Protein AF-Q876J0-F1 (afdb_monomer)

pLDDT: mean 84.99, std 10.71, range [56.53, 96.44]

Organism: Saccharomyces bayanus (NCBI:txid4931)

Solvent-accessible surface area (backbone atoms only — not comparable to full-atom values): 17989 Å² total; per-residue (Å²): 133,84,86,55,62,67,62,55,50,48,54,48,53,53,44,51,51,51,52,51,53,54,56,57,70,47,46,63,62,46,50,51,33,31,72,77,62,34,62,70,53,23,52,53,52,53,52,48,40,59,76,67,42,45,69,40,47,47,56,31,50,52,42,48,53,52,43,51,52,51,44,38,76,61,67,48,81,87,67,92,72,84,80,65,100,60,85,90,68,68,65,70,50,52,53,60,52,45,69,71,37,32,84,60,28,27,57,56,18,52,54,51,44,54,54,47,49,53,45,45,74,76,57,74,56,78,64,53,56,57,56,52,51,51,31,47,17,29,53,44,37,76,56,69,73,31,51,68,48,86,39,66,68,62,41,51,53,27,49,54,52,30,58,46,21,62,65,34,38,68,74,52,87,38,87,78,11,43,57,42,49,52,52,53,62,48,31,55,69,75,35,78,84,71,87,63,89,86,47,73,85,55,70,78,58,70,88,70,72,62,54,52,70,66,41,49,43,62,72,47,49,50,56,51,50,53,51,51,48,52,54,48,52,54,53,39,59,73,55,57,58,79,90,60,95,68,56,89,89,64,71,66,63,50,68,60,51,51,50,47,54,64,47,48,49,55,53,52,45,52,50,49,50,50,51,51,49,57,49,56,74,52,34,64,84,75,32,68,88,82,46,97,52,54,69,47,52,50,40,48,48,53,50,50,50,46,53,52,46,50,51,66,58,75,108

Structure (mmCIF, N/CA/C/O backbone):
data_AF-Q876J0-F1
#
_entry.id   AF-Q876J0-F1
#
loop_
_atom_site.group_PDB
_atom_site.id
_atom_site.type_symbol
_atom_site.label_atom_id
_atom_site.label_alt_id
_atom_site.label_comp_id
_atom_site.label_asym_id
_atom_site.label_entity_id
_atom_site.label_seq_id
_atom_site.pdbx_PDB_ins_code
_atom_site.Cartn_x
_atom_site.Cartn_y
_atom_site.Cartn_z
_atom_site.occupancy
_atom_site.B_iso_or_equiv
_atom_site.auth_seq_id
_atom_site.auth_comp_id
_atom_site.auth_asym_id
_atom_site.auth_atom_id
_atom_site.pdbx_PDB_model_num
ATOM 1 N N . CYS A 1 1 ? 27.818 -18.380 13.983 1.00 64.81 1 CYS A N 1
ATOM 2 C CA . CYS A 1 1 ? 26.444 -17.841 14.070 1.00 64.81 1 CYS A CA 1
ATOM 3 C C . CYS A 1 1 ? 26.499 -16.405 14.568 1.00 64.81 1 CYS A C 1
ATOM 5 O O . CYS A 1 1 ? 27.199 -16.154 15.541 1.00 64.81 1 CYS A O 1
ATOM 7 N N . TYR A 1 2 ? 25.806 -15.479 13.905 1.00 79.88 2 TYR A N 1
ATOM 8 C CA . TYR A 1 2 ? 25.674 -14.103 14.389 1.00 79.88 2 TYR A CA 1
ATOM 9 C C . TYR A 1 2 ? 24.672 -14.047 15.549 1.00 79.88 2 TYR A C 1
ATOM 11 O O . TYR A 1 2 ? 23.674 -14.767 15.544 1.00 79.88 2 TYR A O 1
ATOM 19 N N . ASN A 1 3 ? 24.940 -13.210 16.554 1.00 84.50 3 ASN A N 1
ATOM 20 C CA . ASN A 1 3 ? 24.047 -13.056 17.698 1.00 84.50 3 ASN A CA 1
ATOM 21 C C . ASN A 1 3 ? 22.894 -12.096 17.358 1.00 84.50 3 ASN A C 1
ATOM 23 O O . ASN A 1 3 ? 23.041 -10.881 17.466 1.00 84.50 3 ASN A O 1
ATOM 27 N N . PHE A 1 4 ? 21.742 -12.645 16.968 1.00 85.00 4 PHE A N 1
ATOM 28 C CA . PHE A 1 4 ? 20.528 -11.869 16.673 1.00 85.00 4 PHE A CA 1
ATOM 29 C C . PHE A 1 4 ? 19.671 -11.552 17.905 1.00 85.00 4 PHE A C 1
ATOM 31 O O . PHE A 1 4 ? 18.688 -10.818 17.789 1.00 85.00 4 PHE A O 1
ATOM 38 N N . HIS A 1 5 ? 20.036 -12.055 19.089 1.00 88.19 5 HIS A N 1
ATOM 39 C CA . HIS A 1 5 ? 19.259 -11.856 20.312 1.00 88.19 5 HIS A CA 1
ATOM 40 C C . HIS A 1 5 ? 18.983 -10.372 20.629 1.00 88.19 5 HIS A C 1
ATOM 42 O O . HIS A 1 5 ? 17.842 -10.057 20.970 1.00 88.19 5 HIS A O 1
ATOM 48 N N . PRO A 1 6 ? 19.940 -9.429 20.471 1.00 91.38 6 PRO A N 1
ATOM 49 C CA . PRO A 1 6 ? 19.666 -8.011 20.711 1.00 91.38 6 PRO A CA 1
ATOM 50 C C . PRO A 1 6 ? 18.598 -7.434 19.773 1.00 91.38 6 PRO A C 1
ATOM 52 O O . PRO A 1 6 ? 17.750 -6.665 20.214 1.00 91.38 6 PRO A O 1
ATOM 55 N N . ALA A 1 7 ? 18.607 -7.827 18.495 1.00 87.19 7 ALA A N 1
ATOM 56 C CA . ALA A 1 7 ? 17.641 -7.346 17.509 1.00 87.19 7 ALA A CA 1
ATOM 57 C C . ALA A 1 7 ? 16.236 -7.909 17.772 1.00 87.19 7 ALA A C 1
ATOM 59 O O . ALA A 1 7 ? 15.253 -7.173 17.721 1.00 87.19 7 ALA A O 1
ATOM 60 N N . ILE A 1 8 ? 16.138 -9.198 18.110 1.00 88.00 8 ILE A N 1
ATOM 61 C CA . ILE A 1 8 ? 14.862 -9.844 18.452 1.00 88.00 8 ILE A CA 1
ATOM 62 C C . ILE A 1 8 ? 14.268 -9.209 19.714 1.00 88.00 8 ILE A C 1
ATOM 64 O O . ILE A 1 8 ? 13.087 -8.861 19.747 1.00 88.00 8 ILE A O 1
ATOM 68 N N . ASP A 1 9 ? 15.089 -8.999 20.742 1.00 90.44 9 ASP A N 1
ATOM 69 C CA . ASP A 1 9 ? 14.628 -8.388 21.985 1.00 90.44 9 ASP A CA 1
ATOM 70 C C . ASP A 1 9 ? 14.234 -6.915 21.797 1.00 90.44 9 ASP A C 1
ATOM 72 O O . ASP A 1 9 ? 13.250 -6.455 22.376 1.00 90.44 9 ASP A O 1
ATOM 76 N N . TRP A 1 10 ? 14.933 -6.187 20.922 1.00 90.31 10 TRP A N 1
ATOM 77 C CA . TRP A 1 10 ? 14.541 -4.841 20.509 1.00 90.31 10 TRP A CA 1
ATOM 78 C C . TRP A 1 10 ? 13.139 -4.828 19.881 1.00 90.31 10 TRP A C 1
ATOM 80 O O . TRP A 1 10 ? 12.277 -4.086 20.354 1.00 90.31 10 TRP A O 1
ATOM 90 N N . VAL A 1 11 ? 12.858 -5.704 18.907 1.00 89.31 11 VAL A N 1
ATOM 91 C CA . VAL A 1 11 ? 11.519 -5.815 18.290 1.00 89.31 11 VAL A CA 1
ATOM 92 C C . VAL A 1 11 ? 10.446 -6.118 19.338 1.00 89.31 11 VAL A C 1
ATOM 94 O O . VAL A 1 11 ? 9.389 -5.478 19.353 1.00 89.31 11 VAL A O 1
ATOM 97 N N . ARG A 1 12 ? 10.724 -7.048 20.259 1.00 90.25 12 ARG A N 1
ATOM 98 C CA . ARG A 1 12 ? 9.807 -7.405 21.348 1.00 90.25 12 ARG A CA 1
ATOM 99 C C . ARG A 1 12 ? 9.490 -6.208 22.244 1.00 90.25 12 ARG A C 1
ATOM 101 O O . ARG A 1 12 ? 8.316 -5.916 22.467 1.00 90.25 12 ARG A O 1
ATOM 108 N N . ARG A 1 13 ? 10.512 -5.498 22.733 1.00 91.50 13 ARG A N 1
ATOM 109 C CA . ARG A 1 13 ? 10.348 -4.338 23.627 1.00 91.50 13 ARG A CA 1
ATOM 110 C C . ARG A 1 13 ? 9.588 -3.201 22.949 1.00 91.50 13 ARG A C 1
ATOM 112 O O . ARG A 1 13 ? 8.664 -2.662 23.545 1.00 91.50 13 ARG A O 1
ATOM 119 N N . TYR A 1 14 ? 9.926 -2.871 21.702 1.00 90.25 14 TYR A N 1
ATOM 120 C CA . TYR A 1 14 ? 9.244 -1.800 20.970 1.00 90.25 14 TYR A CA 1
ATOM 121 C C . TYR A 1 14 ? 7.781 -2.126 20.701 1.00 90.25 14 TYR A C 1
ATOM 123 O O . TYR A 1 14 ? 6.920 -1.266 20.868 1.00 90.25 14 TYR A O 1
ATOM 131 N N . THR A 1 15 ? 7.479 -3.375 20.348 1.00 90.56 15 THR A N 1
ATOM 132 C CA . THR A 1 15 ? 6.088 -3.786 20.144 1.00 90.56 15 THR A CA 1
ATOM 133 C C . THR A 1 15 ? 5.287 -3.693 21.443 1.00 90.56 15 THR A C 1
ATOM 135 O O . THR A 1 15 ? 4.166 -3.191 21.432 1.00 90.56 15 THR A O 1
ATOM 138 N N . LEU A 1 16 ? 5.868 -4.100 22.578 1.00 89.56 16 LEU A N 1
ATOM 139 C CA . LEU A 1 16 ? 5.235 -3.929 23.890 1.00 89.56 16 LEU A CA 1
ATOM 140 C C . LEU A 1 16 ? 4.969 -2.453 24.211 1.00 89.56 16 LEU A C 1
ATOM 142 O O . LEU A 1 16 ? 3.865 -2.124 24.641 1.00 89.56 16 LEU A O 1
ATOM 146 N N . SER A 1 17 ? 5.923 -1.557 23.943 1.00 91.06 17 SER A N 1
ATOM 147 C CA . SER A 1 17 ? 5.723 -0.113 24.115 1.00 91.06 17 SER A CA 1
ATOM 148 C C . SER A 1 17 ? 4.557 0.413 23.276 1.00 91.06 17 SER A C 1
ATOM 150 O O . SER A 1 17 ? 3.751 1.193 23.780 1.00 91.06 17 SER A O 1
ATOM 152 N N . ILE A 1 18 ? 4.419 -0.044 22.026 1.00 89.88 18 ILE A N 1
ATOM 153 C CA . ILE A 1 18 ? 3.292 0.342 21.165 1.00 89.88 18 ILE A CA 1
ATOM 154 C C . ILE A 1 18 ? 1.963 -0.122 21.770 1.00 89.88 18 ILE A C 1
ATOM 156 O O . ILE A 1 18 ? 1.028 0.672 21.840 1.00 89.88 18 ILE A O 1
ATOM 160 N N . PHE A 1 19 ? 1.878 -1.362 22.261 1.00 87.94 19 PHE A N 1
ATOM 161 C CA . PHE A 1 19 ? 0.669 -1.855 22.928 1.00 87.94 19 PHE A CA 1
ATOM 162 C C . PHE A 1 19 ? 0.323 -1.051 24.183 1.00 87.94 19 PHE A C 1
ATOM 164 O O . PHE A 1 19 ? -0.846 -0.745 24.403 1.00 87.94 19 PHE A O 1
ATOM 171 N N . ILE A 1 20 ? 1.316 -0.678 24.991 1.00 90.25 20 ILE A N 1
ATOM 172 C CA . ILE A 1 20 ? 1.093 0.142 26.188 1.00 90.25 20 ILE A CA 1
ATOM 173 C C . ILE A 1 20 ? 0.509 1.503 25.793 1.00 90.25 20 ILE A C 1
ATOM 175 O O . ILE A 1 20 ? -0.529 1.897 26.321 1.00 90.25 20 ILE A O 1
ATOM 179 N N . VAL A 1 21 ? 1.123 2.195 24.829 1.00 90.19 21 VAL A N 1
ATOM 180 C CA . VAL A 1 21 ? 0.636 3.498 24.341 1.00 90.19 21 VAL A CA 1
ATOM 181 C C . VAL A 1 21 ? -0.762 3.374 23.733 1.00 90.19 21 VAL A C 1
ATOM 183 O O . VAL A 1 21 ? -1.623 4.211 23.995 1.00 90.19 21 VAL A O 1
ATOM 186 N N . PHE A 1 22 ? -1.011 2.305 22.976 1.00 87.62 22 PHE A N 1
ATOM 187 C CA . PHE A 1 22 ? -2.321 2.000 22.413 1.00 87.62 22 PHE A CA 1
ATOM 188 C C . PHE A 1 22 ? -3.395 1.894 23.501 1.00 87.62 22 PHE A C 1
ATOM 190 O O . PHE A 1 22 ? -4.420 2.563 23.408 1.00 87.62 22 PHE A O 1
ATOM 197 N N . TRP A 1 23 ? -3.158 1.120 24.563 1.00 88.56 23 TRP A N 1
ATOM 198 C CA . TRP A 1 23 ? -4.112 0.990 25.668 1.00 88.56 23 TRP A CA 1
ATOM 199 C C . TRP A 1 23 ? -4.303 2.295 26.444 1.00 88.56 23 TRP A C 1
ATOM 201 O O . TRP A 1 23 ? -5.432 2.620 26.810 1.00 88.56 23 TRP A O 1
ATOM 211 N N . ILE A 1 24 ? -3.236 3.075 26.636 1.00 91.94 24 ILE A N 1
ATOM 212 C CA . ILE A 1 24 ? -3.314 4.403 27.261 1.00 91.94 24 ILE A CA 1
ATOM 213 C C . ILE A 1 24 ? -4.234 5.333 26.458 1.00 91.94 24 ILE A C 1
ATOM 215 O O . ILE A 1 24 ? -5.032 6.053 27.055 1.00 91.94 24 ILE A O 1
ATOM 219 N N . ALA A 1 25 ? -4.200 5.279 25.123 1.00 88.56 25 ALA A N 1
ATOM 220 C CA . ALA A 1 25 ? -5.065 6.100 24.274 1.00 88.56 25 ALA A CA 1
ATOM 221 C C . ALA A 1 25 ? -6.570 5.806 24.458 1.00 88.56 25 ALA A C 1
ATOM 223 O O . ALA A 1 25 ? -7.396 6.688 24.223 1.00 88.56 25 ALA A O 1
ATOM 224 N N . PHE A 1 26 ? -6.945 4.609 24.930 1.00 88.62 26 PHE A N 1
ATOM 225 C CA . PHE A 1 26 ? -8.339 4.269 25.251 1.00 88.62 26 PHE A CA 1
ATOM 226 C C . PHE A 1 26 ? -8.787 4.725 26.642 1.00 88.62 26 PHE A C 1
ATOM 228 O O . PHE A 1 26 ? -9.990 4.794 26.896 1.00 88.62 26 PHE A O 1
ATOM 235 N N . VAL A 1 27 ? -7.864 5.049 27.551 1.00 91.44 27 VAL A N 1
ATOM 236 C CA . VAL A 1 27 ? -8.216 5.413 28.933 1.00 91.44 27 VAL A CA 1
ATOM 237 C C . VAL A 1 27 ? -9.159 6.622 28.987 1.00 91.44 27 VAL A C 1
ATOM 239 O O . VAL A 1 27 ? -10.196 6.501 29.639 1.00 91.44 27 VAL A O 1
ATOM 242 N N . PRO A 1 28 ? -8.903 7.747 28.284 1.00 92.00 28 PRO A N 1
ATOM 243 C CA . PRO A 1 28 ? -9.775 8.917 28.371 1.00 92.00 28 PRO A CA 1
ATOM 244 C C . PRO A 1 28 ? -11.218 8.623 27.946 1.00 92.00 28 PRO A C 1
ATOM 246 O O . PRO A 1 28 ? -12.152 8.991 28.654 1.00 92.00 28 PRO A O 1
ATOM 249 N N . ILE A 1 29 ? -11.411 7.904 26.833 1.00 89.12 29 ILE A N 1
ATOM 250 C CA . ILE A 1 29 ? -12.750 7.596 26.311 1.00 89.12 29 ILE A CA 1
ATOM 251 C C . ILE A 1 29 ? -13.502 6.598 27.199 1.00 89.12 29 ILE A C 1
ATOM 253 O O . ILE A 1 29 ? -14.707 6.742 27.401 1.00 89.12 29 ILE A O 1
ATOM 257 N N . VAL A 1 30 ? -12.805 5.607 27.765 1.00 90.44 30 VAL A N 1
ATOM 258 C CA . VAL A 1 30 ? -13.418 4.634 28.680 1.00 90.44 30 VAL A CA 1
ATOM 259 C C . VAL A 1 30 ? -13.819 5.308 29.990 1.00 90.44 30 VAL A C 1
ATOM 261 O O . VAL A 1 30 ? -14.927 5.077 30.465 1.00 90.44 30 VAL A O 1
ATOM 264 N N . VAL A 1 31 ? -12.960 6.165 30.551 1.00 94.00 31 VAL A N 1
ATOM 265 C CA . VAL A 1 31 ? -13.248 6.907 31.790 1.00 94.00 31 VAL A CA 1
ATOM 266 C C . VAL A 1 31 ? -14.405 7.882 31.588 1.00 94.00 31 VAL A C 1
ATOM 268 O O . VAL A 1 31 ? -15.312 7.915 32.417 1.00 94.00 31 VAL A O 1
ATOM 271 N N . GLN A 1 32 ? -14.424 8.623 30.477 1.00 93.75 32 GLN A N 1
ATOM 272 C CA . GLN A 1 32 ? -15.522 9.539 30.167 1.00 93.75 32 GLN A CA 1
ATOM 273 C C . GLN A 1 32 ? -16.867 8.802 30.097 1.00 93.75 32 GLN A C 1
ATOM 275 O O . GLN A 1 32 ? -17.825 9.183 30.766 1.00 93.75 32 GLN A O 1
ATOM 280 N N . GLU A 1 33 ? -16.941 7.704 29.344 1.00 94.00 33 GLU A N 1
ATOM 281 C CA . GLU A 1 33 ? -18.182 6.933 29.209 1.00 94.00 33 GLU A CA 1
ATOM 282 C C . GLU A 1 33 ? -18.588 6.229 30.506 1.00 94.00 33 GLU A C 1
ATOM 284 O O . GLU A 1 33 ? -19.782 6.086 30.779 1.00 94.00 33 GLU A O 1
ATOM 289 N N . LEU A 1 34 ? -17.614 5.811 31.318 1.00 95.31 34 LEU A N 1
ATOM 290 C CA . LEU A 1 34 ? -17.859 5.225 32.632 1.00 95.31 34 LEU A CA 1
ATOM 291 C C . LEU A 1 34 ? -18.538 6.233 33.567 1.00 95.31 34 LEU A C 1
ATOM 293 O O . LEU A 1 34 ? -19.501 5.868 34.241 1.00 95.31 34 LEU A O 1
ATOM 297 N N . ILE A 1 35 ? -18.067 7.484 33.574 1.00 96.31 35 ILE A N 1
ATOM 298 C CA . ILE A 1 35 ? -18.619 8.567 34.400 1.00 96.31 35 ILE A CA 1
ATOM 299 C C . ILE A 1 35 ? -19.999 9.000 33.886 1.00 96.31 35 ILE A C 1
ATOM 301 O O . ILE A 1 35 ? -20.927 9.142 34.677 1.00 96.31 35 ILE A O 1
ATOM 305 N N . GLU A 1 36 ? -20.162 9.189 32.573 1.00 96.44 36 GLU A N 1
ATOM 306 C CA . GLU A 1 36 ? -21.400 9.739 32.000 1.00 96.44 36 GLU A CA 1
ATOM 307 C C . GLU A 1 36 ? -22.544 8.718 31.898 1.00 96.44 36 GLU A C 1
ATOM 309 O O . GLU A 1 36 ? -23.719 9.083 31.970 1.00 96.44 36 GLU A O 1
ATOM 314 N N . ARG A 1 37 ? -22.230 7.441 31.647 1.00 93.06 37 ARG A N 1
ATOM 315 C CA . ARG A 1 37 ? -23.226 6.438 31.223 1.00 93.06 37 ARG A CA 1
ATOM 316 C C . ARG A 1 37 ? -23.181 5.134 32.014 1.00 93.06 37 ARG A C 1
ATOM 318 O O . ARG A 1 37 ? -24.019 4.259 31.773 1.00 93.06 37 ARG A O 1
ATOM 325 N N . GLY A 1 38 ? -22.249 5.015 32.957 1.00 94.31 38 GLY A N 1
ATOM 326 C CA . GLY A 1 38 ? -22.063 3.845 33.805 1.00 94.31 38 GLY A CA 1
ATOM 327 C C . GLY A 1 38 ? -21.301 2.703 33.129 1.00 94.31 38 GLY A C 1
ATOM 328 O O . GLY A 1 38 ? -21.104 2.662 31.912 1.00 94.31 38 GLY A O 1
ATOM 329 N N . LEU A 1 39 ? -20.898 1.727 33.948 1.00 93.81 39 LEU A N 1
ATOM 330 C CA . LEU A 1 39 ? -19.992 0.640 33.559 1.00 93.81 39 LEU A CA 1
ATOM 331 C C . LEU A 1 39 ? -20.496 -0.172 32.361 1.00 93.81 39 LEU A C 1
ATOM 333 O O . LEU A 1 39 ? -19.755 -0.397 31.411 1.00 93.81 39 LEU A O 1
ATOM 337 N N . TRP A 1 40 ? -21.771 -0.567 32.370 1.00 94.06 40 TRP A N 1
ATOM 338 C CA . TRP A 1 40 ? -22.331 -1.430 31.329 1.00 94.06 40 TRP A CA 1
ATOM 339 C C . TRP A 1 40 ? -22.273 -0.795 29.933 1.00 94.06 40 TRP A C 1
ATOM 341 O O . TRP A 1 40 ? -21.825 -1.426 28.974 1.00 94.06 40 TRP A O 1
ATOM 351 N N . LYS A 1 41 ? -22.678 0.476 29.813 1.00 92.50 41 LYS A N 1
ATOM 352 C CA . LYS A 1 41 ? -22.652 1.199 28.533 1.00 92.50 41 LYS A CA 1
ATOM 353 C C . LYS A 1 41 ? -21.220 1.471 28.073 1.00 92.50 41 LYS A C 1
ATOM 355 O O . LYS A 1 41 ? -20.943 1.312 26.884 1.00 92.50 41 LYS A O 1
ATOM 360 N N . ALA A 1 42 ? -20.313 1.800 28.995 1.00 93.38 42 ALA A N 1
ATOM 361 C CA . ALA A 1 42 ? -18.897 1.988 28.691 1.00 93.38 42 ALA A CA 1
ATOM 362 C C . ALA A 1 42 ? -18.257 0.702 28.140 1.00 93.38 42 ALA A C 1
ATOM 364 O O . ALA A 1 42 ? -17.640 0.726 27.073 1.00 93.38 42 ALA A O 1
ATOM 365 N N . THR A 1 43 ? -18.481 -0.444 28.795 1.00 92.00 43 THR A N 1
ATOM 366 C CA . THR A 1 43 ? -17.995 -1.751 28.329 1.00 92.00 43 THR A CA 1
ATOM 367 C C . THR A 1 43 ? -18.568 -2.103 26.957 1.00 92.00 43 THR A C 1
ATOM 369 O O . THR A 1 43 ? -17.815 -2.464 26.052 1.00 92.00 43 THR A O 1
ATOM 372 N N . GLN A 1 44 ? -19.879 -1.939 26.748 1.00 93.06 44 GLN A N 1
ATOM 373 C CA . GLN A 1 44 ? -20.496 -2.178 25.439 1.00 93.06 44 GLN A CA 1
ATOM 374 C C . GLN A 1 44 ? -19.899 -1.289 24.341 1.00 93.06 44 GLN A C 1
ATOM 376 O O . GLN A 1 44 ? -19.643 -1.7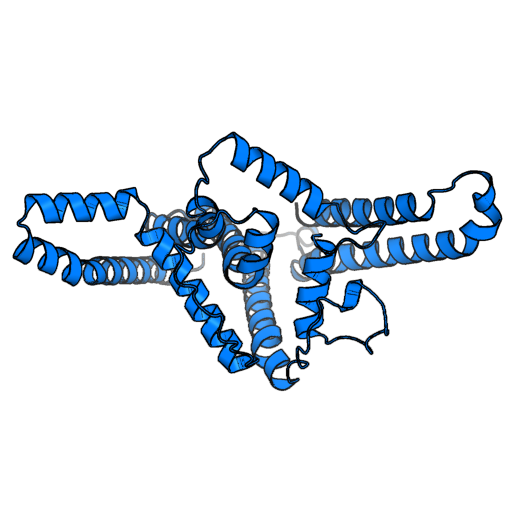70 23.236 1.00 93.06 44 GLN A O 1
ATOM 381 N N . ARG A 1 45 ? -19.662 -0.003 24.622 1.00 91.12 45 ARG A N 1
ATOM 382 C CA . ARG A 1 45 ? -19.051 0.921 23.661 1.00 91.12 45 ARG A CA 1
ATOM 383 C C . ARG A 1 45 ? -17.610 0.533 23.341 1.00 91.12 45 ARG A C 1
ATOM 385 O O . ARG A 1 45 ? -17.243 0.533 22.168 1.00 91.12 45 ARG A O 1
ATOM 392 N N . PHE A 1 46 ? -16.826 0.142 24.344 1.00 90.94 46 PHE A N 1
ATOM 393 C CA . PHE A 1 46 ? -15.465 -0.349 24.145 1.00 90.94 46 PHE A CA 1
ATOM 394 C C . PHE A 1 46 ? -15.433 -1.571 23.213 1.00 90.94 46 PHE A C 1
ATOM 396 O O . PHE A 1 46 ? -14.732 -1.556 22.201 1.00 90.94 46 PHE A O 1
ATOM 403 N N . PHE A 1 47 ? -16.264 -2.587 23.468 1.00 92.12 47 PHE A N 1
ATOM 404 C CA . PHE A 1 47 ? -16.349 -3.753 22.582 1.00 92.12 47 PHE A CA 1
ATOM 405 C C . PHE A 1 47 ? -16.800 -3.385 21.167 1.00 92.12 47 PHE A C 1
ATOM 407 O O . PHE A 1 47 ? -16.256 -3.917 20.202 1.00 92.12 47 PHE A O 1
ATOM 414 N N . ARG A 1 48 ? -17.737 -2.441 21.013 1.00 92.00 48 ARG A N 1
ATOM 415 C CA . ARG A 1 48 ? -18.143 -1.947 19.688 1.00 92.00 48 ARG A CA 1
ATOM 416 C C . ARG A 1 48 ? -16.988 -1.296 18.927 1.00 92.00 48 ARG A C 1
ATOM 418 O O . ARG A 1 48 ? -16.906 -1.519 17.727 1.00 92.00 48 ARG A O 1
ATOM 425 N N . HIS A 1 49 ? -16.092 -0.559 19.591 1.00 91.38 49 HIS A N 1
ATOM 426 C CA . HIS A 1 49 ? -14.894 0.001 18.947 1.00 91.38 49 HIS A CA 1
ATOM 427 C C . HIS A 1 49 ? -13.939 -1.085 18.435 1.00 91.38 49 HIS A C 1
ATOM 429 O O . HIS A 1 49 ? -13.369 -0.942 17.354 1.00 91.38 49 HIS A O 1
ATOM 435 N N . ILE A 1 50 ? -13.770 -2.177 19.184 1.00 90.62 50 ILE A N 1
ATOM 436 C CA . ILE A 1 50 ? -12.927 -3.299 18.752 1.00 90.62 50 ILE A CA 1
ATOM 437 C C . ILE A 1 50 ? -13.589 -4.064 17.600 1.00 90.62 50 ILE A C 1
ATOM 439 O O . ILE A 1 50 ? -12.946 -4.317 16.583 1.00 90.62 50 ILE A O 1
ATOM 443 N N . LEU A 1 51 ? -14.883 -4.379 17.722 1.00 92.06 51 LEU A N 1
ATOM 444 C CA . LEU A 1 51 ? -15.645 -5.113 16.705 1.00 92.06 51 LEU A CA 1
ATOM 445 C C . LEU A 1 51 ? -15.808 -4.329 15.399 1.00 92.06 51 LEU A C 1
ATOM 447 O O . LEU A 1 51 ? -15.836 -4.932 14.331 1.00 92.06 51 LEU A O 1
ATOM 451 N N . SER A 1 52 ? -15.877 -2.997 15.460 1.00 91.69 52 SER A N 1
ATOM 452 C CA . SER A 1 52 ? -15.889 -2.146 14.267 1.00 91.69 52 SER A CA 1
ATOM 453 C C . SER A 1 52 ? -14.511 -1.982 13.624 1.00 91.69 52 SER A C 1
ATOM 455 O O . SER A 1 52 ? -14.390 -1.245 12.650 1.00 91.69 52 SER A O 1
ATOM 457 N N . LEU A 1 53 ? -13.469 -2.634 14.160 1.00 92.62 53 LEU A N 1
ATOM 458 C CA . LEU A 1 53 ? -12.081 -2.496 13.717 1.00 92.62 53 LEU A CA 1
ATOM 459 C C . LEU A 1 53 ? -11.578 -1.040 13.769 1.00 92.62 53 LEU A C 1
ATOM 461 O O . LEU A 1 53 ? -10.660 -0.670 13.036 1.00 92.62 53 LEU A O 1
ATOM 465 N N . SER A 1 54 ? -12.129 -0.218 14.671 1.00 91.19 54 SER A N 1
ATOM 466 C CA . SER A 1 54 ? -11.724 1.182 14.872 1.00 91.19 54 SER A CA 1
ATOM 467 C C . SER A 1 54 ? -10.210 1.353 15.083 1.00 91.19 54 SER A C 1
ATOM 469 O O . SER A 1 54 ? -9.653 2.266 14.478 1.00 91.19 54 SER A O 1
ATOM 471 N N . PRO A 1 55 ? -9.509 0.488 15.852 1.00 89.88 55 PRO A N 1
ATOM 472 C CA . PRO A 1 55 ? -8.047 0.528 15.953 1.00 89.88 55 PRO A CA 1
ATOM 473 C C . PRO A 1 55 ? -7.324 0.443 14.610 1.00 89.88 55 PRO A C 1
ATOM 475 O O . PRO A 1 55 ? -6.336 1.133 14.382 1.00 89.88 55 PRO A O 1
ATOM 478 N N . MET A 1 56 ? -7.815 -0.412 13.711 1.00 91.44 56 MET A N 1
ATOM 479 C CA . MET A 1 56 ? -7.216 -0.577 12.393 1.00 91.44 56 MET A CA 1
ATOM 480 C C . MET A 1 56 ? -7.449 0.684 11.571 1.00 91.44 56 MET A C 1
ATOM 482 O O . MET A 1 56 ? -6.493 1.226 11.019 1.00 91.44 56 MET A O 1
ATOM 486 N N . PHE A 1 57 ? -8.681 1.198 11.545 1.00 92.69 57 PHE A N 1
ATOM 487 C CA . PHE A 1 57 ? -8.988 2.445 10.845 1.00 92.69 57 PHE A CA 1
ATOM 488 C C . PHE A 1 57 ? -8.106 3.611 11.307 1.00 92.69 57 PHE A C 1
ATOM 490 O O . PHE A 1 57 ? -7.628 4.369 10.469 1.00 92.69 57 PHE A O 1
ATOM 497 N N . GLU A 1 58 ? -7.828 3.711 12.607 1.00 91.69 58 GLU A N 1
ATOM 498 C CA . GLU A 1 58 ? -6.976 4.763 13.167 1.00 91.69 58 GLU A CA 1
ATOM 499 C C . GLU A 1 58 ? -5.534 4.693 12.642 1.00 91.69 58 GLU A C 1
ATOM 501 O O . GLU A 1 58 ? -4.973 5.713 12.248 1.00 91.69 58 GLU A O 1
ATOM 506 N N . VAL A 1 59 ? -4.947 3.491 12.543 1.00 93.50 59 VAL A N 1
ATOM 507 C CA . VAL A 1 59 ? -3.611 3.302 11.939 1.00 93.50 59 VAL A CA 1
ATOM 508 C C . VAL A 1 59 ? -3.590 3.807 10.495 1.00 93.50 59 VAL A C 1
ATOM 510 O O . VAL A 1 59 ? -2.655 4.497 10.080 1.00 93.50 59 VAL A O 1
ATOM 513 N N . PHE A 1 60 ? -4.634 3.493 9.728 1.00 95.56 60 PHE A N 1
ATOM 514 C CA . PHE A 1 60 ? -4.770 3.977 8.360 1.00 95.56 60 PHE A CA 1
ATOM 515 C C . PHE A 1 60 ? -4.941 5.502 8.310 1.00 95.56 60 PHE A C 1
ATOM 517 O O . PHE A 1 60 ? -4.211 6.169 7.577 1.00 95.56 60 PHE A O 1
ATOM 524 N N . ALA A 1 61 ? -5.848 6.070 9.107 1.00 94.06 61 ALA A N 1
ATOM 525 C CA . ALA A 1 61 ? -6.103 7.507 9.152 1.00 94.06 61 ALA A CA 1
ATOM 526 C C . ALA A 1 61 ? -4.847 8.296 9.553 1.00 94.06 61 ALA A C 1
ATOM 528 O O . ALA A 1 61 ? -4.493 9.260 8.875 1.00 94.06 61 ALA A O 1
ATOM 529 N N . GLY A 1 62 ? -4.119 7.836 10.574 1.00 94.06 62 GLY A N 1
ATOM 530 C CA . GLY A 1 62 ? -2.846 8.419 10.997 1.00 94.06 62 GLY A CA 1
ATOM 531 C C . GLY A 1 62 ? -1.807 8.448 9.874 1.00 94.06 62 GLY A C 1
ATOM 532 O O . GLY A 1 62 ? -1.174 9.481 9.648 1.00 94.06 62 GLY A O 1
ATOM 533 N N . GLN A 1 63 ? -1.683 7.363 9.102 1.00 94.94 63 GLN A N 1
ATOM 534 C CA . GLN A 1 63 ? -0.802 7.325 7.929 1.00 94.94 63 GLN A CA 1
ATOM 535 C C . GLN A 1 63 ? -1.237 8.320 6.844 1.00 94.94 63 GLN A C 1
ATOM 537 O O . GLN A 1 63 ? -0.393 8.992 6.248 1.00 94.94 63 GLN A O 1
ATOM 542 N N . ILE A 1 64 ? -2.541 8.445 6.579 1.00 94.06 64 ILE A N 1
ATOM 543 C CA . ILE A 1 64 ? -3.053 9.412 5.600 1.00 94.06 64 ILE A CA 1
ATOM 544 C C . ILE A 1 64 ? -2.786 10.848 6.054 1.00 94.06 64 ILE A C 1
ATOM 546 O O . ILE A 1 64 ? -2.321 11.649 5.244 1.00 94.06 64 ILE A O 1
ATOM 550 N N . TYR A 1 65 ? -3.010 11.169 7.329 1.00 92.88 65 TYR A N 1
ATOM 551 C CA . TYR A 1 65 ? -2.706 12.492 7.875 1.00 92.88 65 TYR A CA 1
ATOM 552 C C . TYR A 1 65 ? -1.212 12.806 7.821 1.00 92.88 65 TYR A C 1
ATOM 554 O O . TYR A 1 65 ? -0.838 13.892 7.379 1.00 92.88 65 TYR A O 1
ATOM 562 N N . SER A 1 66 ? -0.355 11.850 8.185 1.00 92.38 66 SER A N 1
ATOM 563 C CA . SER A 1 66 ? 1.099 12.003 8.075 1.00 92.38 66 SER A CA 1
ATOM 564 C C . SER A 1 66 ? 1.530 12.249 6.626 1.00 92.38 66 SER A C 1
ATOM 566 O O . SER A 1 66 ? 2.252 13.204 6.343 1.00 92.38 66 SER A O 1
ATOM 568 N N . SER A 1 67 ? 1.027 11.449 5.682 1.00 89.94 67 SER A N 1
ATOM 569 C CA . SER A 1 67 ? 1.338 11.604 4.258 1.00 89.94 67 SER A CA 1
ATOM 570 C C . SER A 1 67 ? 0.831 12.933 3.689 1.00 89.94 67 SER A C 1
ATOM 572 O O . SER A 1 67 ? 1.535 13.551 2.889 1.00 89.94 67 SER A O 1
ATOM 574 N N . ALA A 1 68 ? -0.352 13.391 4.106 1.00 87.69 68 ALA A N 1
ATOM 575 C CA . ALA A 1 68 ? -0.900 14.681 3.702 1.00 87.69 68 ALA A CA 1
ATOM 576 C C . ALA A 1 68 ? -0.050 15.843 4.231 1.00 87.69 68 A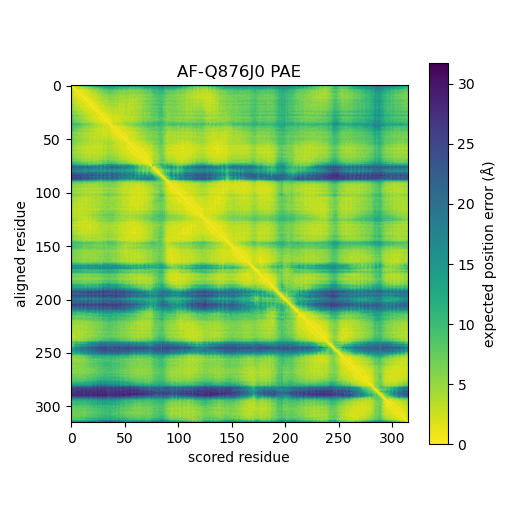LA A C 1
ATOM 578 O 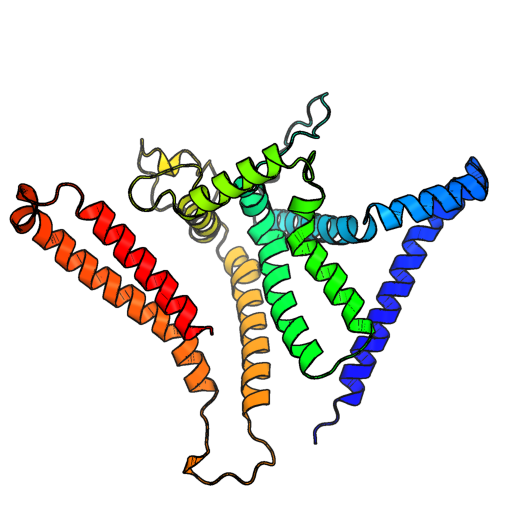O . ALA A 1 68 ? 0.297 16.734 3.459 1.00 87.69 68 ALA A O 1
ATOM 579 N N . LEU A 1 69 ? 0.352 15.794 5.506 1.00 88.62 69 LEU A N 1
ATOM 580 C CA . LEU A 1 69 ? 1.218 16.799 6.122 1.00 88.62 69 LEU A CA 1
ATOM 581 C C . LEU A 1 69 ? 2.585 16.863 5.429 1.00 88.62 69 LEU A C 1
ATOM 583 O O . LEU A 1 69 ? 3.049 17.942 5.073 1.00 88.62 69 LEU A O 1
ATOM 587 N N . LEU A 1 70 ? 3.214 15.710 5.180 1.00 84.69 70 LEU A N 1
ATOM 588 C CA . LEU A 1 70 ? 4.490 15.643 4.464 1.00 84.69 70 LEU A CA 1
ATOM 589 C C . LEU A 1 70 ? 4.372 16.184 3.036 1.00 84.69 70 LEU A C 1
ATOM 591 O O . LEU A 1 70 ? 5.256 16.905 2.579 1.00 84.69 70 LEU A O 1
ATOM 595 N N . SER A 1 71 ? 3.284 15.861 2.333 1.00 80.38 71 SER A N 1
ATOM 596 C CA . SER A 1 71 ? 3.049 16.367 0.980 1.00 80.38 71 SER A CA 1
ATOM 597 C C . SER A 1 71 ? 2.841 17.880 0.964 1.00 80.38 71 SER A C 1
ATOM 599 O O . SER A 1 71 ? 3.330 18.534 0.046 1.00 80.38 71 SER A O 1
ATOM 601 N N . ASP A 1 72 ? 2.135 18.435 1.948 1.00 82.69 72 ASP A N 1
ATOM 602 C CA . ASP A 1 72 ? 1.912 19.878 2.045 1.00 82.69 72 ASP A CA 1
ATOM 603 C C . ASP A 1 72 ? 3.216 20.622 2.369 1.00 82.69 72 ASP A C 1
ATOM 605 O O . ASP A 1 72 ? 3.553 21.596 1.703 1.00 82.69 72 ASP A O 1
ATOM 609 N N . LEU A 1 73 ? 4.034 20.093 3.284 1.00 80.88 73 LEU A N 1
ATOM 610 C CA . LEU A 1 73 ? 5.357 20.652 3.581 1.00 80.88 73 LEU A CA 1
ATOM 611 C C . LEU A 1 73 ? 6.324 20.564 2.387 1.00 80.88 73 LEU A C 1
ATOM 613 O O . LEU A 1 73 ? 7.132 21.467 2.177 1.00 80.88 73 LEU A O 1
ATOM 617 N N . ALA A 1 74 ? 6.271 19.479 1.608 1.00 75.81 74 ALA A N 1
ATOM 618 C CA . ALA A 1 74 ? 7.213 19.234 0.515 1.00 75.81 74 ALA A CA 1
ATOM 619 C C . ALA A 1 74 ? 6.798 19.863 -0.823 1.00 75.81 74 ALA A C 1
ATOM 621 O O . ALA A 1 74 ? 7.660 20.244 -1.612 1.00 75.81 74 ALA A O 1
ATOM 622 N N . VAL A 1 75 ? 5.508 19.926 -1.141 1.00 70.19 75 VAL A N 1
ATOM 623 C CA . VAL A 1 75 ? 5.017 20.362 -2.464 1.00 70.19 75 VAL A CA 1
ATOM 624 C C . VAL A 1 75 ? 4.072 21.561 -2.348 1.00 70.19 75 VAL A C 1
ATOM 626 O O . VAL A 1 75 ? 3.934 22.315 -3.312 1.00 70.19 75 VAL A O 1
ATOM 629 N N . GLY A 1 76 ? 3.468 21.780 -1.179 1.00 70.69 76 GLY A N 1
ATOM 630 C CA . GLY A 1 76 ? 2.372 22.725 -0.995 1.00 70.69 76 GLY A CA 1
ATOM 631 C C . GLY A 1 76 ? 1.105 22.288 -1.731 1.00 70.69 76 GLY A C 1
ATOM 632 O O . GLY A 1 76 ? 0.970 21.149 -2.186 1.00 70.69 76 GLY A O 1
ATOM 633 N N . GLY A 1 77 ? 0.168 23.223 -1.892 1.00 66.94 77 GLY A N 1
ATOM 634 C CA . GLY A 1 77 ? -1.053 22.996 -2.668 1.00 66.94 77 GLY A CA 1
ATOM 635 C C . GLY A 1 77 ? -2.254 22.527 -1.849 1.00 66.94 77 GLY A C 1
ATOM 636 O O . GLY A 1 77 ? -3.191 21.973 -2.431 1.00 66.94 77 GLY A O 1
ATOM 637 N N . ALA A 1 78 ? -2.268 22.776 -0.533 1.00 64.81 78 ALA A N 1
ATOM 638 C CA . ALA A 1 78 ? -3.477 22.685 0.274 1.00 64.81 78 ALA A CA 1
ATOM 639 C C . ALA A 1 78 ? -4.618 23.473 -0.390 1.00 64.81 78 ALA A C 1
ATOM 641 O O . ALA A 1 78 ? -4.630 24.704 -0.444 1.00 64.81 78 ALA A O 1
ATOM 642 N N . ARG A 1 79 ? -5.593 22.739 -0.927 1.00 64.19 79 ARG A N 1
ATOM 643 C CA . ARG A 1 79 ? -6.811 23.307 -1.492 1.00 64.19 79 ARG A CA 1
ATOM 644 C C . ARG A 1 79 ? -7.940 23.034 -0.524 1.00 64.19 79 ARG A C 1
ATOM 646 O O . ARG A 1 79 ? -8.235 21.877 -0.233 1.00 64.19 79 ARG A O 1
ATOM 653 N N . TYR A 1 80 ? -8.597 24.096 -0.070 1.00 65.38 80 TYR A N 1
ATOM 654 C CA . TYR A 1 80 ? -9.837 23.940 0.669 1.00 65.38 80 TYR A CA 1
ATOM 655 C C . TYR A 1 80 ? -10.860 23.228 -0.222 1.00 65.38 80 TYR A C 1
ATOM 657 O O . TYR A 1 80 ? -11.218 23.708 -1.301 1.00 65.38 80 TYR A O 1
ATOM 665 N N . ILE A 1 81 ? -11.294 22.054 0.223 1.00 66.00 81 ILE A N 1
ATOM 666 C CA . ILE A 1 81 ? -12.420 21.338 -0.361 1.00 66.00 81 ILE A CA 1
ATOM 667 C C . ILE A 1 81 ? -13.606 21.668 0.532 1.00 66.00 81 ILE A C 1
ATOM 669 O O . ILE A 1 81 ? -13.612 21.304 1.707 1.00 66.00 81 ILE A O 1
ATOM 673 N N . SER A 1 82 ? -14.593 22.377 -0.014 1.00 63.34 82 SER A N 1
ATOM 674 C CA . SER A 1 82 ? -15.802 22.725 0.727 1.00 63.34 82 SER A CA 1
ATOM 675 C C . SER A 1 82 ? -16.495 21.456 1.211 1.00 63.34 82 SER A C 1
ATOM 677 O O . SER A 1 82 ? -16.966 20.651 0.402 1.00 63.34 82 SER A O 1
ATOM 679 N N . THR A 1 83 ? -16.580 21.284 2.525 1.00 63.16 83 THR A N 1
ATOM 680 C CA . THR A 1 83 ? -17.420 20.262 3.138 1.00 63.16 83 THR A CA 1
ATOM 681 C C . THR A 1 83 ? -18.869 20.737 3.024 1.00 63.16 83 THR A C 1
ATOM 683 O O . THR A 1 83 ? -19.293 21.684 3.680 1.00 63.16 83 THR A O 1
ATOM 686 N N . GLY A 1 84 ? -19.627 20.156 2.091 1.00 66.94 84 GLY A N 1
ATOM 687 C CA . GLY A 1 84 ? -21.045 20.488 1.928 1.00 66.94 84 GLY A CA 1
ATOM 688 C C . GLY A 1 84 ? -21.864 20.139 3.180 1.00 66.94 84 GLY A C 1
ATOM 689 O O . GLY A 1 84 ? -21.440 19.331 4.000 1.00 66.94 84 GLY A O 1
ATOM 690 N N . ARG A 1 85 ? -23.079 20.693 3.306 1.00 70.88 85 ARG A N 1
ATOM 691 C CA . ARG A 1 85 ? -24.034 20.396 4.404 1.00 70.88 85 ARG A CA 1
ATOM 692 C C . ARG A 1 85 ? -24.703 19.005 4.309 1.00 70.88 85 ARG A C 1
ATOM 694 O O . ARG A 1 85 ? -25.761 18.797 4.891 1.00 70.88 85 ARG A O 1
ATOM 701 N N . GLY A 1 86 ? -24.131 18.069 3.552 1.00 64.75 86 GLY A N 1
ATOM 702 C CA . GLY A 1 86 ? -24.654 16.709 3.377 1.00 64.75 86 GLY A CA 1
ATOM 703 C C . GLY A 1 86 ? -23.818 15.669 4.121 1.00 64.75 86 GLY A C 1
ATOM 704 O O . GLY A 1 86 ? -22.653 15.911 4.435 1.00 64.75 86 GLY A O 1
ATOM 705 N N . PHE A 1 87 ? -24.384 14.486 4.362 1.00 58.59 87 PHE A N 1
ATOM 706 C CA . PHE A 1 87 ? -23.602 13.338 4.819 1.00 58.59 87 PHE A CA 1
ATOM 707 C C . PHE A 1 87 ? -22.632 12.926 3.706 1.00 58.59 87 PHE A C 1
ATOM 709 O O . PHE A 1 87 ? -23.039 12.404 2.670 1.00 58.59 87 PHE A O 1
ATOM 716 N N . ALA A 1 88 ? -21.338 13.172 3.908 1.00 57.16 88 ALA A N 1
ATOM 717 C CA . ALA A 1 88 ? -20.271 12.820 2.970 1.00 57.16 88 ALA A CA 1
ATOM 718 C C . ALA A 1 88 ? -19.947 11.309 2.983 1.00 57.16 88 ALA A C 1
ATOM 720 O O . ALA A 1 88 ? -18.788 10.913 2.893 1.00 57.16 88 ALA A O 1
ATOM 721 N N . THR A 1 89 ? -20.962 10.456 3.128 1.00 68.88 89 THR A N 1
ATOM 722 C CA . THR A 1 89 ? -20.840 8.993 3.178 1.00 68.88 89 THR A CA 1
ATOM 723 C C . THR A 1 89 ? -21.347 8.365 1.883 1.00 68.88 89 THR A C 1
ATOM 725 O O . THR A 1 89 ? -22.097 7.392 1.910 1.00 68.88 89 THR A O 1
ATOM 728 N N . SER A 1 90 ? -20.986 8.937 0.732 1.00 79.81 90 SER A N 1
ATOM 729 C CA . SER A 1 90 ? -21.257 8.295 -0.552 1.00 79.81 90 SER A CA 1
ATOM 730 C C . SER A 1 90 ? -20.215 7.215 -0.832 1.00 79.81 90 SER A C 1
ATOM 732 O O . SER A 1 90 ? -19.025 7.379 -0.554 1.00 79.81 90 SER A O 1
ATOM 734 N N . ARG A 1 91 ? -20.675 6.091 -1.387 1.00 87.62 91 ARG A N 1
ATOM 735 C CA . ARG A 1 91 ? -19.802 5.015 -1.851 1.00 87.62 91 ARG A CA 1
ATOM 736 C C . ARG A 1 91 ? -18.872 5.537 -2.946 1.00 87.62 91 ARG A C 1
ATOM 738 O O . ARG A 1 91 ? -19.316 6.210 -3.878 1.00 87.62 91 ARG A O 1
ATOM 745 N N . ILE A 1 92 ? -17.590 5.194 -2.853 1.00 90.81 92 ILE A N 1
ATOM 746 C CA . ILE A 1 92 ? -16.586 5.517 -3.872 1.00 90.81 92 ILE A CA 1
ATOM 747 C C . ILE A 1 92 ? -16.177 4.218 -4.584 1.00 90.81 92 ILE A C 1
ATOM 749 O O . ILE A 1 92 ? -15.898 3.230 -3.903 1.00 90.81 92 ILE A O 1
ATOM 753 N N . PRO A 1 93 ? -16.092 4.195 -5.928 1.00 91.94 93 PRO A N 1
ATOM 754 C CA . PRO A 1 93 ? -15.690 2.996 -6.657 1.00 91.94 93 PRO A CA 1
ATOM 755 C C . PRO A 1 93 ? -14.220 2.637 -6.401 1.00 91.94 93 PRO A C 1
ATOM 757 O O . PRO A 1 93 ? -13.367 3.517 -6.227 1.00 91.94 93 PRO A O 1
ATOM 760 N N . PHE A 1 94 ? -13.889 1.342 -6.462 1.00 94.12 94 PHE A N 1
ATOM 761 C CA . PHE A 1 94 ? -12.559 0.823 -6.093 1.00 94.12 94 PHE A CA 1
ATOM 762 C C . PHE A 1 94 ? -11.405 1.435 -6.885 1.00 94.12 94 PHE A C 1
ATOM 764 O O . PHE A 1 94 ? -10.336 1.655 -6.326 1.00 94.12 94 PHE A O 1
ATOM 771 N N . SER A 1 95 ? -11.610 1.764 -8.162 1.00 93.38 95 SER A N 1
ATOM 772 C CA . SER A 1 95 ? -10.582 2.416 -8.988 1.00 93.38 95 SER A CA 1
ATOM 773 C C . SER A 1 95 ? -10.186 3.796 -8.458 1.00 93.38 95 SER A C 1
ATOM 775 O O . SER A 1 95 ? -8.998 4.113 -8.379 1.00 93.38 95 SER A O 1
ATOM 777 N N . ILE A 1 96 ? -11.164 4.601 -8.037 1.00 91.19 96 ILE A N 1
ATOM 778 C CA . ILE A 1 96 ? -10.917 5.927 -7.462 1.00 91.19 96 ILE A CA 1
ATOM 779 C C . ILE A 1 96 ? -10.275 5.773 -6.087 1.00 91.19 96 ILE A C 1
ATOM 781 O O . ILE A 1 96 ? -9.287 6.445 -5.791 1.00 91.19 96 ILE A O 1
ATOM 785 N N . LEU A 1 97 ? -10.797 4.859 -5.274 1.00 93.12 97 LEU A N 1
ATOM 786 C CA . LEU A 1 97 ? -10.303 4.596 -3.931 1.00 93.12 97 LEU A CA 1
ATOM 787 C C . LEU A 1 97 ? -8.834 4.146 -3.940 1.00 93.12 97 LEU A C 1
ATOM 789 O O . LEU A 1 97 ? -7.998 4.740 -3.259 1.00 93.12 97 LEU A O 1
ATOM 793 N N . TYR A 1 98 ? -8.504 3.181 -4.801 1.00 94.44 98 TYR A N 1
ATOM 794 C CA . TYR A 1 98 ? -7.133 2.754 -5.052 1.00 94.44 98 TYR A CA 1
ATOM 795 C C . TYR A 1 98 ? -6.272 3.932 -5.512 1.00 94.44 98 TYR A C 1
ATOM 797 O O . TYR A 1 98 ? -5.250 4.214 -4.899 1.00 94.44 98 TYR A O 1
ATOM 805 N N . SER A 1 99 ? -6.696 4.683 -6.536 1.00 91.50 99 SER A N 1
ATOM 806 C CA . SER A 1 99 ? -5.902 5.804 -7.064 1.00 91.50 99 SER A CA 1
ATOM 807 C C . SER A 1 99 ? -5.605 6.890 -6.020 1.00 91.50 99 SER A C 1
ATOM 809 O O . SER A 1 99 ? -4.539 7.505 -6.056 1.00 91.50 99 SER A O 1
ATOM 811 N N . ARG A 1 100 ? -6.519 7.095 -5.061 1.00 90.38 100 ARG A N 1
ATOM 812 C CA . ARG A 1 100 ? -6.382 8.081 -3.984 1.00 90.38 100 ARG A CA 1
ATOM 813 C C . ARG A 1 100 ? -5.380 7.638 -2.920 1.00 90.38 100 ARG A C 1
ATOM 815 O O . ARG A 1 100 ? -4.597 8.463 -2.463 1.00 90.38 100 ARG A O 1
ATOM 822 N N . PHE A 1 101 ? -5.403 6.361 -2.540 1.00 94.25 101 PHE A N 1
ATOM 823 C CA . PHE A 1 101 ? -4.637 5.848 -1.396 1.00 94.25 101 PHE A CA 1
ATOM 824 C C . PHE A 1 101 ? -3.427 4.983 -1.772 1.00 94.25 101 PHE A C 1
ATOM 826 O O . PHE A 1 101 ? -2.654 4.590 -0.896 1.00 94.25 101 PHE A O 1
ATOM 833 N N . ALA A 1 102 ? -3.217 4.715 -3.063 1.00 93.56 102 ALA A N 1
ATOM 834 C CA . ALA A 1 102 ? -2.121 3.884 -3.548 1.00 93.56 102 ALA A CA 1
ATOM 835 C C . ALA A 1 102 ? -0.746 4.417 -3.128 1.00 93.56 102 ALA A C 1
ATOM 837 O O . ALA A 1 102 ? 0.041 3.693 -2.522 1.00 93.56 102 ALA A O 1
ATOM 838 N N . GLY A 1 103 ? -0.480 5.700 -3.397 1.00 88.56 103 GLY A N 1
ATOM 839 C CA . GLY A 1 103 ? 0.808 6.326 -3.090 1.00 88.56 103 GLY A CA 1
ATOM 840 C C . GLY A 1 103 ? 1.051 6.571 -1.598 1.00 88.56 103 GLY A C 1
ATOM 841 O O . GLY A 1 103 ? 2.187 6.465 -1.152 1.00 88.56 103 GLY A O 1
ATOM 842 N N . SER A 1 104 ? 0.003 6.881 -0.831 1.00 90.75 104 SER A N 1
ATOM 843 C CA . SER A 1 104 ? 0.118 7.279 0.579 1.00 90.75 104 SER A CA 1
ATOM 844 C C . SER A 1 104 ? 0.106 6.104 1.559 1.00 90.75 104 SER A C 1
ATOM 846 O O . SER A 1 104 ? 0.735 6.190 2.613 1.00 90.75 104 SER A O 1
ATOM 848 N N . ALA A 1 105 ? -0.598 5.013 1.233 1.00 95.12 105 ALA A N 1
ATOM 849 C CA . ALA A 1 105 ? -0.779 3.874 2.132 1.00 95.12 105 ALA A CA 1
ATOM 850 C C . ALA A 1 105 ? -0.511 2.527 1.449 1.00 95.12 105 ALA A C 1
ATOM 852 O O . ALA A 1 105 ? 0.389 1.807 1.878 1.00 95.12 105 ALA A O 1
ATOM 853 N N . ILE A 1 106 ? -1.226 2.188 0.369 1.00 95.94 106 ILE A N 1
ATOM 854 C CA . ILE A 1 106 ? -1.257 0.807 -0.154 1.00 95.94 106 ILE A CA 1
ATOM 855 C C . ILE A 1 106 ? 0.127 0.339 -0.621 1.00 95.94 106 ILE A C 1
ATOM 857 O O . ILE A 1 106 ? 0.528 -0.768 -0.279 1.00 95.94 106 ILE A O 1
ATOM 861 N N . TYR A 1 107 ? 0.891 1.159 -1.355 1.00 93.25 107 TYR A N 1
ATOM 862 C CA . TYR A 1 107 ? 2.232 0.772 -1.821 1.00 93.25 107 TYR A CA 1
ATOM 863 C C . TYR A 1 107 ? 3.237 0.606 -0.687 1.00 93.25 107 TYR A C 1
ATOM 865 O O . TYR A 1 107 ? 4.118 -0.248 -0.760 1.00 93.25 107 TYR A O 1
ATOM 873 N N . MET A 1 108 ? 3.168 1.446 0.344 1.00 92.44 108 MET A N 1
ATOM 874 C CA . MET A 1 108 ? 4.012 1.279 1.526 1.00 92.44 108 MET A CA 1
ATOM 875 C C . MET A 1 108 ? 3.598 0.023 2.297 1.00 92.44 108 MET A C 1
ATOM 877 O O . MET A 1 108 ? 4.452 -0.799 2.618 1.00 92.44 108 MET A O 1
ATOM 881 N N . GLY A 1 109 ? 2.295 -0.155 2.521 1.00 95.06 109 GLY A N 1
ATOM 882 C CA . GLY A 1 109 ? 1.722 -1.314 3.191 1.00 95.06 109 GLY A CA 1
ATOM 883 C C . GLY A 1 109 ? 2.102 -2.623 2.507 1.00 95.06 109 GLY A C 1
ATOM 884 O O . GLY A 1 109 ? 2.619 -3.512 3.170 1.00 95.06 109 GLY A O 1
ATOM 885 N N . SER A 1 110 ? 1.931 -2.730 1.186 1.00 94.56 110 SER A N 1
ATOM 886 C CA . SER A 1 110 ? 2.213 -3.959 0.433 1.00 94.56 110 SER A CA 1
ATOM 887 C C . SER A 1 110 ? 3.696 -4.338 0.444 1.00 94.56 110 SER A C 1
ATOM 889 O O . SER A 1 110 ? 4.027 -5.495 0.701 1.00 94.56 110 SER A O 1
ATOM 891 N N . ARG A 1 111 ? 4.602 -3.373 0.235 1.00 92.00 111 ARG A N 1
ATOM 892 C CA . ARG A 1 111 ? 6.056 -3.608 0.291 1.00 92.00 111 ARG A CA 1
ATOM 893 C C . ARG A 1 111 ? 6.495 -4.056 1.682 1.00 92.00 111 ARG A C 1
ATOM 895 O O . ARG A 1 111 ? 7.192 -5.061 1.814 1.00 92.00 111 ARG A O 1
ATOM 902 N N . SER A 1 112 ? 6.044 -3.350 2.717 1.00 93.69 112 SER A N 1
ATOM 903 C CA . SER A 1 112 ? 6.329 -3.713 4.106 1.00 93.69 112 SER A CA 1
ATOM 904 C C . SER A 1 112 ? 5.724 -5.058 4.490 1.00 93.69 112 SER A C 1
ATOM 906 O O . SER A 1 112 ? 6.345 -5.800 5.243 1.00 93.69 112 SER A O 1
ATOM 908 N N . MET A 1 113 ? 4.558 -5.408 3.941 1.00 95.06 113 MET A N 1
ATOM 909 C CA . MET A 1 113 ? 3.907 -6.690 4.201 1.00 95.06 113 MET A CA 1
ATOM 910 C C . MET A 1 113 ? 4.721 -7.861 3.651 1.00 95.06 113 MET A C 1
ATOM 912 O O . MET A 1 113 ? 4.869 -8.870 4.331 1.00 95.06 113 MET A O 1
ATOM 916 N N . LEU A 1 114 ? 5.300 -7.723 2.454 1.00 92.19 114 LEU A N 1
ATOM 917 C CA . LEU A 1 114 ? 6.179 -8.748 1.880 1.00 92.19 114 LEU A CA 1
ATOM 918 C C . LEU A 1 114 ? 7.461 -8.930 2.706 1.00 92.19 114 LEU A C 1
ATOM 920 O O . LEU A 1 114 ? 7.878 -10.059 2.960 1.00 92.19 114 LEU A O 1
ATOM 924 N N . MET A 1 115 ? 8.061 -7.833 3.179 1.00 91.31 115 MET A N 1
ATOM 925 C CA . MET A 1 115 ? 9.224 -7.903 4.074 1.00 91.31 115 MET A CA 1
ATOM 926 C C . MET A 1 115 ? 8.869 -8.532 5.426 1.00 91.31 115 MET A C 1
ATOM 928 O O . MET A 1 115 ? 9.634 -9.342 5.951 1.00 91.31 115 MET A O 1
ATOM 932 N N . LEU A 1 116 ? 7.697 -8.198 5.974 1.00 94.12 116 LEU A N 1
ATOM 933 C CA . LEU A 1 116 ? 7.187 -8.806 7.197 1.00 94.12 116 LEU A CA 1
ATOM 934 C C . LEU A 1 116 ? 6.948 -10.304 7.004 1.00 94.12 116 LEU A C 1
ATOM 936 O O . LEU A 1 116 ? 7.374 -11.083 7.849 1.00 94.12 116 LEU A O 1
ATOM 940 N N . LEU A 1 117 ? 6.336 -10.714 5.889 1.00 94.50 117 LEU A N 1
ATOM 941 C CA . LEU A 1 117 ? 6.122 -12.120 5.552 1.00 94.50 117 LEU A CA 1
ATOM 942 C C . LEU A 1 117 ? 7.445 -12.887 5.565 1.00 94.50 117 LEU A C 1
ATOM 944 O O . LEU A 1 117 ? 7.553 -13.893 6.265 1.00 94.50 117 LEU A O 1
ATOM 948 N N . PHE A 1 118 ? 8.472 -12.370 4.888 1.00 90.31 118 PHE A N 1
ATOM 949 C CA . PHE A 1 118 ? 9.808 -12.963 4.926 1.00 90.31 118 PHE A CA 1
ATOM 950 C C . PHE A 1 118 ? 10.339 -13.096 6.363 1.00 90.31 118 PHE A C 1
ATOM 952 O O . PHE A 1 118 ? 10.754 -14.180 6.771 1.00 90.31 118 PHE A O 1
ATOM 959 N N . GLY A 1 119 ? 10.260 -12.024 7.160 1.00 89.56 119 GLY A N 1
ATOM 960 C CA . GLY A 1 119 ? 10.684 -12.043 8.563 1.00 89.56 119 GLY A CA 1
ATOM 961 C C . GLY A 1 119 ? 9.917 -13.058 9.418 1.00 89.56 119 GLY A C 1
ATOM 962 O O . GLY A 1 119 ? 10.515 -13.735 10.248 1.00 89.56 119 GLY A O 1
ATOM 963 N N . THR A 1 120 ? 8.613 -13.211 9.187 1.00 92.62 120 THR A N 1
ATOM 964 C CA . THR A 1 120 ? 7.749 -14.131 9.946 1.00 92.62 120 THR A CA 1
ATOM 965 C C . THR A 1 120 ? 8.019 -15.595 9.627 1.00 92.62 120 THR A C 1
ATOM 967 O O . THR A 1 120 ? 7.991 -16.419 10.537 1.00 92.62 120 THR A O 1
ATOM 970 N N . VAL A 1 121 ? 8.317 -15.907 8.360 1.00 93.50 121 VAL A N 1
ATOM 971 C CA . VAL A 1 121 ? 8.697 -17.256 7.919 1.00 93.50 121 VAL A CA 1
ATOM 972 C C . VAL A 1 121 ? 10.099 -17.603 8.420 1.00 93.50 121 VAL A C 1
ATOM 974 O O . VAL A 1 121 ? 10.329 -18.727 8.855 1.00 93.50 121 VAL A O 1
ATOM 977 N N . ALA A 1 122 ? 11.026 -16.640 8.403 1.00 88.69 122 ALA A N 1
ATOM 978 C CA . ALA A 1 122 ? 12.390 -16.845 8.880 1.00 88.69 122 ALA A CA 1
ATOM 979 C C . ALA A 1 122 ? 12.468 -17.020 10.408 1.00 88.69 122 ALA A C 1
ATOM 981 O O . ALA A 1 122 ? 13.196 -17.886 10.893 1.00 88.69 122 ALA A O 1
ATOM 982 N N . HIS A 1 123 ? 11.741 -16.202 11.177 1.00 89.00 123 HIS A N 1
ATOM 983 C CA . HIS A 1 123 ? 11.689 -16.303 12.634 1.00 89.00 123 HIS A CA 1
ATOM 984 C C . HIS A 1 123 ? 10.359 -15.784 13.194 1.00 89.00 123 HIS A C 1
ATOM 986 O O . HIS A 1 123 ? 10.134 -14.578 13.334 1.00 89.00 123 HIS A O 1
ATOM 992 N N . TRP A 1 124 ? 9.481 -16.714 13.563 1.00 91.38 124 TRP A N 1
ATOM 993 C CA . TRP A 1 124 ? 8.186 -16.379 14.139 1.00 91.38 124 TRP A CA 1
ATOM 994 C C . TRP A 1 124 ? 8.302 -15.842 15.570 1.00 91.38 124 TRP A C 1
ATOM 996 O O . TRP A 1 124 ? 8.942 -16.443 16.432 1.00 91.38 124 TRP A O 1
ATOM 1006 N N . GLN A 1 125 ? 7.593 -14.747 15.845 1.00 89.44 125 GLN A N 1
ATOM 1007 C CA . GLN A 1 125 ? 7.379 -14.227 17.194 1.00 89.44 125 GLN A CA 1
ATOM 1008 C C . GLN A 1 125 ? 5.986 -13.579 17.277 1.00 89.44 125 GLN A C 1
ATOM 1010 O O . GLN A 1 125 ? 5.563 -12.877 16.356 1.00 89.44 125 GLN A O 1
ATOM 1015 N N . ALA A 1 126 ? 5.284 -13.771 18.397 1.00 90.50 126 ALA A N 1
ATOM 1016 C CA . ALA A 1 126 ? 3.932 -13.239 18.599 1.00 90.50 126 ALA A CA 1
ATOM 1017 C C . ALA A 1 126 ? 3.798 -11.709 18.393 1.00 90.50 126 ALA A C 1
ATOM 1019 O O . ALA A 1 126 ? 2.801 -11.291 17.804 1.00 90.50 126 ALA A O 1
ATOM 1020 N N . PRO A 1 127 ? 4.782 -10.863 18.778 1.00 89.25 127 PRO A N 1
ATOM 1021 C CA . PRO A 1 127 ? 4.743 -9.424 18.500 1.00 89.25 127 PRO A CA 1
ATOM 1022 C C . PRO A 1 127 ? 4.534 -9.050 17.021 1.00 89.25 127 PRO A C 1
ATOM 1024 O O . PRO A 1 127 ? 3.955 -8.006 16.731 1.00 89.25 127 PRO A O 1
ATOM 1027 N N . LEU A 1 128 ? 4.928 -9.905 16.068 1.00 91.44 128 LEU A N 1
ATOM 1028 C CA . LEU A 1 128 ? 4.755 -9.619 14.636 1.00 91.44 128 LEU A CA 1
ATOM 1029 C C . LEU A 1 128 ? 3.284 -9.524 14.217 1.00 91.44 128 LEU A C 1
ATOM 1031 O O . LEU A 1 128 ? 2.988 -8.859 13.225 1.00 91.44 128 LEU A O 1
ATOM 1035 N N . LEU A 1 129 ? 2.357 -10.121 14.977 1.00 91.69 129 LEU A N 1
ATOM 1036 C CA . LEU A 1 129 ? 0.916 -10.009 14.727 1.00 91.69 129 LEU A CA 1
ATOM 1037 C C . LEU A 1 129 ? 0.436 -8.552 14.724 1.00 91.69 129 LEU A C 1
ATOM 1039 O O . LEU A 1 129 ? -0.444 -8.199 13.942 1.00 91.69 129 LEU A O 1
ATOM 1043 N N . TRP A 1 130 ? 1.046 -7.688 15.542 1.00 90.12 130 TRP A N 1
ATOM 1044 C CA . TRP A 1 130 ? 0.732 -6.259 15.544 1.00 90.12 130 TRP A CA 1
ATOM 1045 C C . TRP A 1 130 ? 1.075 -5.592 14.208 1.00 90.12 130 TRP A C 1
ATOM 1047 O O . TRP A 1 130 ? 0.274 -4.829 13.660 1.00 90.12 130 TRP A O 1
ATOM 1057 N N . PHE A 1 131 ? 2.251 -5.900 13.657 1.00 92.69 131 PHE A N 1
ATOM 1058 C CA . PHE A 1 131 ? 2.670 -5.374 12.361 1.00 92.69 131 PHE A CA 1
ATOM 1059 C C . PHE A 1 131 ? 1.817 -5.945 11.228 1.00 92.69 131 PHE A C 1
ATOM 1061 O O . PHE A 1 131 ? 1.442 -5.195 10.333 1.00 92.69 131 PHE A O 1
ATOM 1068 N N . TRP A 1 132 ? 1.419 -7.219 11.300 1.00 95.44 132 TRP A N 1
ATOM 1069 C CA . TRP A 1 132 ? 0.463 -7.803 10.354 1.00 95.44 132 TRP A CA 1
ATOM 1070 C C . TRP A 1 132 ? -0.863 -7.050 10.351 1.00 95.44 132 TRP A C 1
ATOM 1072 O O . TRP A 1 132 ? -1.354 -6.681 9.285 1.00 95.44 132 TRP A O 1
ATOM 1082 N N . ALA A 1 133 ? -1.428 -6.785 11.530 1.00 93.62 133 ALA A N 1
ATOM 1083 C CA . ALA A 1 133 ? -2.678 -6.046 11.663 1.00 93.62 133 ALA A CA 1
ATOM 1084 C C . ALA A 1 133 ? -2.537 -4.607 11.130 1.00 93.62 133 ALA A C 1
ATOM 1086 O O . ALA A 1 133 ? -3.322 -4.167 10.289 1.00 93.62 133 ALA A O 1
ATOM 1087 N N . SER A 1 134 ? -1.471 -3.909 11.531 1.00 93.50 134 SER A N 1
ATOM 1088 C CA . SER A 1 134 ? -1.194 -2.526 11.120 1.00 93.50 134 SER A CA 1
ATOM 1089 C C . SER A 1 134 ? -0.993 -2.393 9.607 1.00 93.50 134 SER A C 1
ATOM 1091 O O . SER A 1 134 ? -1.601 -1.534 8.972 1.00 93.50 134 SER A O 1
ATOM 1093 N N . LEU A 1 135 ? -0.182 -3.263 8.998 1.00 96.19 135 LEU A N 1
ATOM 1094 C CA . LEU A 1 135 ? 0.075 -3.243 7.555 1.00 96.19 135 LEU A CA 1
ATOM 1095 C C . LEU A 1 135 ? -1.141 -3.701 6.745 1.00 96.19 135 LEU A C 1
ATOM 1097 O O . LEU A 1 135 ? -1.407 -3.135 5.685 1.00 96.19 135 LEU A O 1
ATOM 1101 N N . SER A 1 136 ? -1.919 -4.662 7.258 1.00 96.44 136 SER A N 1
ATOM 1102 C CA . SER A 1 136 ? -3.209 -5.036 6.661 1.00 96.44 136 SER A CA 1
ATOM 1103 C C . SER A 1 136 ? -4.153 -3.841 6.627 1.00 96.44 136 SER A C 1
ATOM 1105 O O . SER A 1 136 ? -4.811 -3.613 5.613 1.00 96.44 136 SER A O 1
ATOM 1107 N N . SER A 1 137 ? -4.180 -3.038 7.694 1.00 96.06 137 SER A N 1
ATOM 1108 C CA . SER A 1 137 ? -4.980 -1.818 7.718 1.00 96.06 137 SER A CA 1
ATOM 1109 C C . SER A 1 137 ? -4.595 -0.855 6.590 1.00 96.06 137 SER A C 1
ATOM 1111 O O . SER A 1 137 ? -5.466 -0.411 5.845 1.00 96.06 137 SER A O 1
ATOM 1113 N N . LEU A 1 138 ? -3.299 -0.607 6.370 1.00 96.44 138 LEU A N 1
ATOM 1114 C CA . LEU A 1 138 ? -2.844 0.294 5.299 1.00 96.44 138 LEU A CA 1
ATOM 1115 C C . LEU A 1 138 ? -3.292 -0.140 3.893 1.00 96.44 138 LEU A C 1
ATOM 1117 O O . LEU A 1 138 ? -3.462 0.704 3.013 1.00 96.44 138 LEU A O 1
ATOM 1121 N N . ILE A 1 139 ? -3.470 -1.445 3.678 1.00 96.38 139 ILE A N 1
ATOM 1122 C CA . ILE A 1 139 ? -3.867 -2.019 2.387 1.00 96.38 139 ILE A CA 1
ATOM 1123 C C . ILE A 1 139 ? -5.394 -2.059 2.251 1.00 96.38 139 ILE A C 1
ATOM 1125 O O . ILE A 1 139 ? -5.934 -1.658 1.220 1.00 96.38 139 ILE A O 1
ATOM 1129 N N . PHE A 1 140 ? -6.094 -2.552 3.276 1.00 95.19 140 PHE A N 1
ATOM 1130 C CA . PHE A 1 140 ? -7.507 -2.920 3.177 1.00 95.19 140 PHE A CA 1
ATOM 1131 C C . PHE A 1 140 ? -8.470 -1.871 3.729 1.00 95.19 140 PHE A C 1
ATOM 1133 O O . PHE A 1 140 ? -9.610 -1.821 3.265 1.00 95.19 140 PHE A O 1
ATOM 1140 N N . ALA A 1 141 ? -8.045 -1.010 4.661 1.00 94.38 141 ALA A N 1
ATOM 1141 C CA . ALA A 1 141 ? -8.926 -0.022 5.285 1.00 94.38 141 ALA A CA 1
ATOM 1142 C C . ALA A 1 141 ? -9.662 0.888 4.284 1.00 94.38 141 ALA A C 1
ATOM 1144 O O . ALA A 1 141 ? -10.867 1.066 4.470 1.00 94.38 141 ALA A O 1
ATOM 1145 N N . PRO A 1 142 ? -9.042 1.397 3.192 1.00 93.12 142 PRO A N 1
ATOM 1146 C CA . PRO A 1 142 ? -9.780 2.175 2.201 1.00 93.12 142 PRO A CA 1
ATOM 1147 C C . PRO A 1 142 ? -11.046 1.469 1.713 1.00 93.12 142 PRO A C 1
ATOM 1149 O O . PRO A 1 142 ? -12.081 2.104 1.546 1.00 93.12 142 PRO A O 1
ATOM 1152 N N . PHE A 1 143 ? -10.949 0.156 1.484 1.00 93.12 143 PHE A N 1
ATOM 1153 C CA . PHE A 1 143 ? -12.009 -0.657 0.898 1.00 93.12 143 PHE A CA 1
ATOM 1154 C C . PHE A 1 143 ? -12.995 -1.130 1.962 1.00 93.12 143 PHE A C 1
ATOM 1156 O O . PHE A 1 143 ? -14.193 -0.978 1.776 1.00 93.12 143 PHE A O 1
ATOM 1163 N N . VAL A 1 144 ? -12.509 -1.655 3.091 1.00 93.12 144 VAL A N 1
ATOM 1164 C CA . VAL A 1 144 ? -13.354 -2.193 4.174 1.00 93.12 144 VAL A CA 1
ATOM 1165 C C . VAL A 1 144 ? -14.263 -1.120 4.775 1.00 93.12 144 VAL A C 1
ATOM 1167 O O . VAL A 1 144 ? -15.426 -1.395 5.053 1.00 93.12 144 VAL A O 1
ATOM 1170 N N . PHE A 1 145 ? -13.755 0.105 4.934 1.00 91.94 145 PHE A N 1
ATOM 1171 C CA . PHE A 1 145 ? -14.506 1.222 5.515 1.00 91.94 145 PHE A CA 1
ATOM 1172 C C . PHE A 1 145 ? -15.251 2.071 4.469 1.00 91.94 145 PHE A C 1
ATOM 1174 O O . PHE A 1 145 ? -15.788 3.129 4.799 1.00 91.94 145 PHE A O 1
ATOM 1181 N N . ASN A 1 146 ? -15.314 1.619 3.213 1.00 92.31 146 ASN A N 1
ATOM 1182 C CA . ASN A 1 146 ? -16.127 2.257 2.180 1.00 92.31 146 ASN A CA 1
ATOM 1183 C C . ASN A 1 146 ? -17.628 2.034 2.477 1.00 92.31 146 ASN A C 1
ATOM 1185 O O . ASN A 1 146 ? -18.025 0.914 2.817 1.00 92.31 146 ASN A O 1
ATOM 1189 N N . PRO A 1 147 ? -18.497 3.053 2.345 1.00 90.19 147 PRO A N 1
ATOM 1190 C CA . PRO A 1 147 ? -19.933 2.871 2.536 1.00 90.19 147 PRO A CA 1
ATOM 1191 C C . PRO A 1 147 ? -20.499 1.745 1.661 1.00 90.19 147 PRO A C 1
ATOM 1193 O O . PRO A 1 147 ? -20.139 1.610 0.493 1.00 90.19 147 PRO A O 1
ATOM 1196 N N . HIS A 1 148 ? -21.402 0.944 2.233 1.00 85.12 148 HIS A N 1
ATOM 1197 C CA . HIS A 1 148 ? -22.025 -0.217 1.584 1.00 85.12 148 HIS A CA 1
ATOM 1198 C C . HIS A 1 148 ? -21.052 -1.305 1.104 1.00 85.12 148 HIS A C 1
ATOM 1200 O O . HIS A 1 148 ? -21.454 -2.147 0.306 1.00 85.12 148 HIS A O 1
ATOM 1206 N N . GLN A 1 149 ? -19.801 -1.362 1.579 1.00 87.56 149 GLN A N 1
ATOM 1207 C CA . GLN A 1 149 ? -18.800 -2.297 1.042 1.00 87.56 149 GLN A CA 1
ATOM 1208 C C . GLN A 1 149 ? -19.260 -3.763 0.983 1.00 87.56 149 GLN A C 1
ATOM 1210 O O . GLN A 1 149 ? -18.908 -4.476 0.046 1.00 87.56 149 GLN A O 1
ATOM 1215 N N . PHE A 1 150 ? -20.067 -4.197 1.952 1.00 87.94 150 PHE A N 1
ATOM 1216 C CA . PHE A 1 150 ? -20.582 -5.566 2.047 1.00 87.94 150 PHE A CA 1
ATOM 1217 C C . PHE A 1 150 ? -21.858 -5.824 1.225 1.00 87.94 150 PHE A C 1
ATOM 1219 O O . PHE A 1 150 ? -22.390 -6.932 1.254 1.00 87.94 150 PHE A O 1
ATOM 1226 N N . ALA A 1 151 ? -22.360 -4.829 0.487 1.00 92.50 151 ALA A N 1
ATOM 1227 C CA . ALA A 1 151 ? -23.421 -5.022 -0.492 1.00 92.50 151 ALA A CA 1
ATOM 1228 C C . ALA A 1 151 ? -22.855 -5.752 -1.720 1.00 92.50 151 ALA A C 1
ATOM 1230 O O . ALA A 1 151 ? -21.984 -5.235 -2.421 1.00 92.50 151 ALA A O 1
ATOM 1231 N N . TRP A 1 152 ? -23.355 -6.965 -1.963 1.00 92.62 152 TRP A N 1
ATOM 1232 C CA . TRP A 1 152 ? -22.861 -7.869 -3.005 1.00 92.62 152 TRP A CA 1
ATOM 1233 C C . TRP A 1 152 ? -22.920 -7.273 -4.416 1.00 92.62 152 TRP A C 1
ATOM 1235 O O . TRP A 1 152 ? -21.952 -7.384 -5.168 1.00 92.62 152 TRP A O 1
ATOM 1245 N N . GLU A 1 153 ? -24.036 -6.632 -4.769 1.00 93.31 153 GLU A N 1
ATOM 1246 C CA . GLU A 1 153 ? -24.237 -6.043 -6.099 1.00 93.31 153 GLU A CA 1
ATOM 1247 C C . GLU A 1 153 ? -23.213 -4.940 -6.374 1.00 93.31 153 GLU A C 1
ATOM 1249 O O . GLU A 1 153 ? -22.452 -5.011 -7.343 1.00 93.31 153 GLU A O 1
ATOM 1254 N N . ASP A 1 154 ? -23.123 -3.966 -5.470 1.00 91.38 154 ASP A N 1
ATOM 1255 C CA . ASP A 1 154 ? -22.193 -2.851 -5.599 1.00 91.38 154 ASP A CA 1
ATOM 1256 C C . ASP A 1 154 ? -20.727 -3.313 -5.574 1.00 91.38 154 ASP A C 1
ATOM 1258 O O . ASP A 1 154 ? -19.895 -2.795 -6.321 1.00 91.38 154 ASP A O 1
ATOM 1262 N N . PHE A 1 155 ? -20.395 -4.311 -4.744 1.00 93.62 155 PHE A N 1
ATOM 1263 C CA . PHE A 1 155 ? -19.047 -4.879 -4.681 1.00 93.62 155 PHE A CA 1
ATOM 1264 C C . PHE A 1 155 ? -18.613 -5.448 -6.035 1.00 93.62 155 PHE A C 1
ATOM 1266 O O . PHE A 1 155 ? -17.517 -5.144 -6.512 1.00 93.62 155 PHE A O 1
ATOM 1273 N N . PHE A 1 156 ? -19.462 -6.253 -6.678 1.00 94.69 156 PHE A N 1
ATOM 1274 C CA . PHE A 1 156 ? -19.124 -6.847 -7.970 1.00 94.69 156 PHE A CA 1
ATOM 1275 C C . PHE A 1 156 ? -19.104 -5.827 -9.106 1.00 94.69 156 PHE A C 1
ATOM 1277 O O . PHE A 1 156 ? -18.271 -5.947 -10.011 1.00 94.69 156 PHE A O 1
ATOM 1284 N N . LEU A 1 157 ? -19.973 -4.814 -9.064 1.00 93.62 157 LEU A N 1
ATOM 1285 C CA . LEU A 1 157 ? -19.933 -3.702 -10.013 1.00 93.62 157 LEU A CA 1
ATOM 1286 C C . LEU A 1 157 ? -18.601 -2.947 -9.915 1.00 93.62 157 LEU A C 1
ATOM 1288 O O . LEU A 1 157 ? -17.924 -2.778 -10.936 1.00 93.62 157 LEU A O 1
ATOM 1292 N N . ASP A 1 158 ? -18.178 -2.595 -8.700 1.00 93.88 158 ASP A N 1
ATOM 1293 C CA . ASP A 1 158 ? -16.903 -1.922 -8.448 1.00 93.88 158 ASP A CA 1
ATOM 1294 C C . ASP A 1 158 ? -15.701 -2.788 -8.827 1.00 93.88 158 ASP A C 1
ATOM 1296 O O . ASP A 1 158 ? -14.752 -2.298 -9.445 1.00 93.88 158 ASP A O 1
ATOM 1300 N N . TYR A 1 159 ? -15.737 -4.081 -8.497 1.00 93.56 159 TYR A N 1
ATOM 1301 C CA . TYR A 1 159 ? -14.685 -5.029 -8.850 1.00 93.56 159 TYR A CA 1
ATOM 1302 C C . TYR A 1 159 ? -14.529 -5.149 -10.370 1.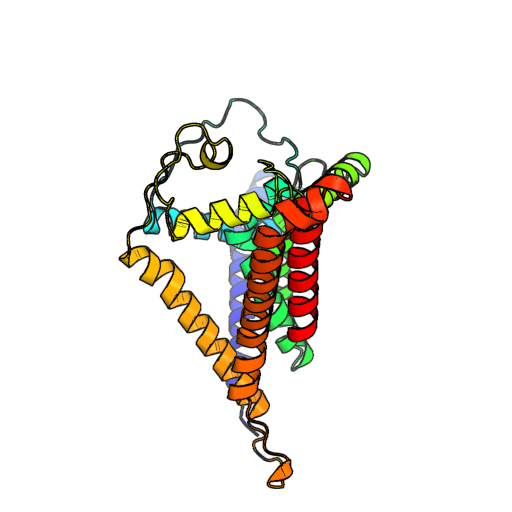00 93.56 159 TYR A C 1
ATOM 1304 O O . TYR A 1 159 ? -13.431 -4.988 -10.906 1.00 93.56 159 TYR A O 1
ATOM 1312 N N . ARG A 1 160 ? -15.632 -5.354 -11.095 1.00 94.69 160 ARG A N 1
ATOM 1313 C CA . ARG A 1 160 ? -15.641 -5.405 -12.563 1.00 94.69 160 ARG A CA 1
ATOM 1314 C C . ARG A 1 160 ? -15.081 -4.121 -13.167 1.00 94.69 160 ARG A C 1
ATOM 1316 O O . ARG A 1 160 ? -14.293 -4.168 -14.116 1.00 94.69 160 ARG A O 1
ATOM 1323 N N . ASP A 1 161 ? -15.490 -2.973 -12.641 1.00 94.00 161 ASP A N 1
ATOM 1324 C CA . ASP A 1 161 ? -15.040 -1.683 -13.148 1.00 94.00 161 ASP A CA 1
ATOM 1325 C C . ASP A 1 161 ? -13.573 -1.403 -12.791 1.00 94.00 161 ASP A C 1
ATOM 1327 O O . ASP A 1 161 ? -12.872 -0.791 -13.598 1.00 94.00 161 ASP A O 1
ATOM 1331 N N . TYR A 1 162 ? -13.066 -1.936 -11.675 1.00 94.44 162 TYR A N 1
ATOM 1332 C CA . TYR A 1 162 ? -11.642 -1.940 -11.330 1.00 94.44 162 TYR A CA 1
ATOM 1333 C C . TYR A 1 162 ? -10.804 -2.790 -12.298 1.00 94.44 162 TYR A C 1
ATOM 1335 O O . TYR A 1 162 ? -9.810 -2.301 -12.834 1.00 94.44 162 TYR A O 1
ATOM 1343 N N . ILE A 1 163 ? -11.231 -4.016 -12.619 1.00 93.94 163 ILE A N 1
ATOM 1344 C CA . ILE A 1 163 ? -10.534 -4.869 -13.602 1.00 93.94 163 ILE A CA 1
ATOM 1345 C C . ILE A 1 163 ? -10.505 -4.211 -14.990 1.00 93.94 163 ILE A C 1
ATOM 1347 O O . ILE A 1 163 ? -9.479 -4.198 -15.678 1.00 93.94 163 ILE A O 1
ATOM 1351 N N . ARG A 1 164 ? -11.612 -3.585 -15.403 1.00 92.00 164 ARG A N 1
ATOM 1352 C CA . ARG A 1 164 ? -11.648 -2.787 -16.639 1.00 92.00 164 ARG A CA 1
ATOM 1353 C C . ARG A 1 164 ? -10.737 -1.568 -16.553 1.00 92.00 164 ARG A C 1
ATOM 1355 O O . ARG A 1 164 ? -10.107 -1.209 -17.540 1.00 92.00 164 ARG A O 1
ATOM 1362 N N . TRP A 1 165 ? -10.670 -0.908 -15.403 1.00 94.50 165 TRP A N 1
ATOM 1363 C CA . TRP A 1 165 ? -9.804 0.248 -15.196 1.00 94.50 165 TRP A CA 1
ATOM 1364 C C . TRP A 1 165 ? -8.316 -0.102 -15.352 1.00 94.50 165 TRP A C 1
ATOM 1366 O O . TRP A 1 165 ? -7.590 0.693 -15.950 1.00 94.50 165 TRP A O 1
ATOM 1376 N N . LEU A 1 166 ? -7.887 -1.295 -14.920 1.00 90.62 166 LEU A N 1
ATOM 1377 C CA . LEU A 1 166 ? -6.512 -1.789 -15.102 1.00 90.62 166 LEU A CA 1
ATOM 1378 C C . LEU A 1 166 ? -6.119 -1.966 -16.579 1.00 90.62 166 LEU A C 1
ATOM 1380 O O . LEU A 1 166 ? -4.977 -1.709 -16.940 1.00 90.62 166 LEU A O 1
ATOM 1384 N N . SER A 1 167 ? -7.063 -2.366 -17.433 1.00 85.88 167 SER A N 1
ATOM 1385 C CA . SER A 1 167 ? -6.813 -2.703 -18.847 1.00 85.88 167 SER A CA 1
ATOM 1386 C C . SER A 1 167 ? -7.196 -1.601 -19.849 1.00 85.88 167 SER A C 1
ATOM 1388 O O . SER A 1 167 ? -6.764 -1.618 -21.005 1.00 85.88 167 SER A O 1
ATOM 1390 N N . ARG A 1 168 ? -8.008 -0.617 -19.438 1.00 88.12 168 ARG A N 1
ATOM 1391 C CA . ARG A 1 168 ? -8.377 0.552 -20.259 1.00 88.12 168 ARG A CA 1
ATOM 1392 C C . ARG A 1 168 ? -7.178 1.474 -20.494 1.00 88.12 168 ARG A C 1
ATOM 1394 O O . ARG A 1 168 ? -6.242 1.524 -19.708 1.00 88.12 168 ARG A O 1
ATOM 1401 N N . GLY A 1 169 ? -7.247 2.275 -21.557 1.00 81.25 169 GLY A N 1
ATOM 1402 C CA . GLY A 1 169 ? -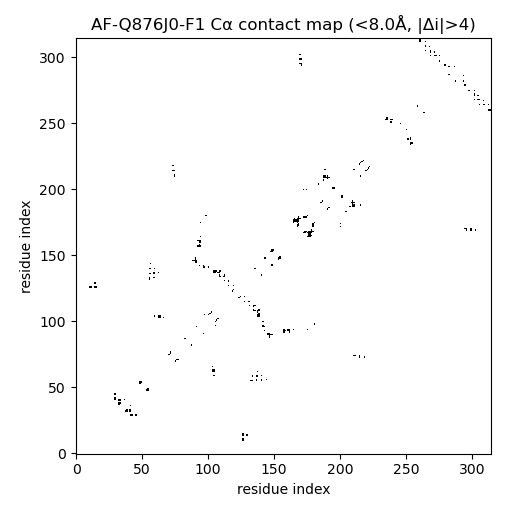6.249 3.312 -21.842 1.00 81.25 169 GLY A CA 1
ATOM 1403 C C . GLY A 1 169 ? -5.082 2.873 -22.734 1.00 81.25 169 GLY A C 1
ATOM 1404 O O . GLY A 1 169 ? -4.329 3.733 -23.173 1.00 81.25 169 GLY A O 1
ATOM 1405 N N . ASN A 1 170 ? -4.946 1.572 -23.030 1.00 78.81 170 ASN A N 1
ATOM 1406 C CA . ASN A 1 170 ? -3.818 1.052 -23.812 1.00 78.81 170 ASN A CA 1
ATOM 1407 C C . ASN A 1 170 ? -3.922 1.366 -25.323 1.00 78.81 170 ASN A C 1
ATOM 1409 O O . ASN A 1 170 ? -2.940 1.728 -25.955 1.00 78.81 170 ASN A O 1
ATOM 1413 N N . ASN A 1 171 ? -5.123 1.261 -25.907 1.00 75.00 171 ASN A N 1
ATOM 1414 C CA . ASN A 1 171 ? -5.358 1.549 -27.334 1.00 75.00 171 ASN A CA 1
ATOM 1415 C C . ASN A 1 171 ? -5.886 2.976 -27.576 1.00 75.00 171 ASN A C 1
ATOM 1417 O O . ASN A 1 171 ? -5.437 3.684 -28.470 1.00 75.00 171 ASN A O 1
ATOM 1421 N N . LYS A 1 172 ? -6.861 3.409 -26.770 1.00 79.12 172 LYS A N 1
ATOM 1422 C CA . LYS A 1 172 ? -7.429 4.762 -26.807 1.00 79.12 172 LYS A CA 1
ATOM 1423 C C . LYS A 1 172 ? -7.344 5.371 -25.422 1.00 79.12 172 LYS A C 1
ATOM 1425 O O . LYS A 1 172 ? -7.583 4.666 -24.440 1.00 79.12 172 LYS A O 1
ATOM 1430 N N . TYR A 1 173 ? -7.053 6.670 -25.362 1.00 81.50 173 TYR A N 1
ATOM 1431 C CA . TYR A 1 173 ? -7.068 7.413 -24.110 1.00 81.50 173 TYR A CA 1
ATOM 1432 C C . TYR A 1 173 ? -8.406 7.222 -23.392 1.00 81.50 173 TYR A C 1
ATOM 1434 O O . TYR A 1 173 ? -9.477 7.268 -23.996 1.00 81.50 173 TYR A O 1
ATOM 1442 N N . HIS A 1 174 ? -8.330 6.995 -22.085 1.00 84.88 174 HIS A N 1
ATOM 1443 C CA . HIS A 1 174 ? -9.497 6.917 -21.228 1.00 84.88 174 HIS A CA 1
ATOM 1444 C C . HIS A 1 174 ? -9.160 7.574 -19.895 1.00 84.88 174 HIS A C 1
ATOM 1446 O O . HIS A 1 174 ? -8.202 7.168 -19.233 1.00 84.88 174 HIS A O 1
ATOM 1452 N N . ARG A 1 175 ? -9.958 8.565 -19.483 1.00 79.94 175 ARG A N 1
ATOM 1453 C CA . ARG A 1 175 ? -9.701 9.341 -18.260 1.00 79.94 175 ARG A CA 1
ATOM 1454 C C . ARG A 1 175 ? -9.623 8.455 -17.014 1.00 79.94 175 ARG A C 1
ATOM 1456 O O . ARG A 1 175 ? -8.688 8.571 -16.233 1.00 79.94 175 ARG A O 1
ATOM 1463 N N . ASN A 1 176 ? -10.554 7.511 -16.885 1.00 85.62 176 ASN A N 1
ATOM 1464 C CA . ASN A 1 176 ? -10.546 6.523 -15.805 1.00 85.62 176 ASN A CA 1
ATOM 1465 C C . ASN A 1 176 ? -9.815 5.261 -16.274 1.00 85.62 176 ASN A C 1
ATOM 1467 O O . ASN A 1 176 ? -10.456 4.291 -16.684 1.00 85.62 176 ASN A O 1
ATOM 1471 N N . SER A 1 177 ? -8.486 5.298 -16.275 1.00 91.81 177 SER A N 1
ATOM 1472 C CA . SER A 1 177 ? -7.627 4.144 -16.568 1.00 91.81 177 SER A CA 1
ATOM 1473 C C . SER A 1 177 ? -6.405 4.115 -15.656 1.00 91.81 177 SER A C 1
ATOM 1475 O O . SER A 1 177 ? -5.942 5.166 -15.203 1.00 91.81 177 SER A O 1
ATOM 1477 N N . TRP A 1 178 ? -5.856 2.923 -15.420 1.00 90.62 178 TRP A N 1
ATOM 1478 C CA . TRP A 1 178 ? -4.626 2.759 -14.647 1.00 90.62 178 TRP A CA 1
ATOM 1479 C C . TRP A 1 178 ? -3.446 3.472 -15.306 1.00 90.62 178 TRP A C 1
ATOM 1481 O O . TRP A 1 178 ? -2.700 4.174 -14.630 1.00 90.62 178 TRP A O 1
ATOM 1491 N N . ILE A 1 179 ? -3.329 3.405 -16.635 1.00 87.69 179 ILE A N 1
ATOM 1492 C CA . ILE A 1 179 ? -2.275 4.127 -17.359 1.00 87.69 179 ILE A CA 1
ATOM 1493 C C . ILE A 1 179 ? -2.409 5.649 -17.214 1.00 87.69 179 ILE A C 1
ATOM 1495 O O . ILE A 1 179 ? -1.405 6.345 -17.057 1.00 87.69 179 ILE A O 1
ATOM 1499 N N . GLY A 1 180 ? -3.641 6.171 -17.198 1.00 85.44 180 GLY A N 1
ATOM 1500 C CA . GLY A 1 180 ? -3.917 7.577 -16.908 1.00 85.44 180 GLY A CA 1
ATOM 1501 C C . GLY A 1 180 ? -3.480 7.960 -15.495 1.00 85.44 180 GLY A C 1
ATOM 1502 O O . GLY A 1 180 ? -2.794 8.966 -15.322 1.00 85.44 180 GLY A O 1
ATOM 1503 N N . TYR A 1 181 ? -3.800 7.123 -14.504 1.00 88.12 181 TYR A N 1
ATOM 1504 C CA . TYR A 1 181 ? -3.343 7.289 -13.123 1.00 88.12 181 TYR A CA 1
ATOM 1505 C C . TYR A 1 181 ? -1.811 7.294 -13.018 1.00 88.12 181 TYR A C 1
ATOM 1507 O O . TYR A 1 181 ? -1.252 8.251 -12.491 1.00 88.12 181 TYR A O 1
ATOM 1515 N N . VAL A 1 182 ? -1.118 6.305 -13.591 1.00 87.62 182 VAL A N 1
ATOM 1516 C CA . VAL A 1 182 ? 0.354 6.231 -13.569 1.00 87.62 182 VAL A CA 1
ATOM 1517 C C . VAL A 1 182 ? 0.978 7.447 -14.253 1.00 87.62 182 VAL A C 1
ATOM 1519 O O . VAL A 1 182 ? 1.928 8.034 -13.729 1.00 87.62 182 VAL A O 1
ATOM 1522 N N . ARG A 1 183 ? 0.432 7.877 -15.399 1.00 82.25 183 ARG A N 1
ATOM 1523 C CA . ARG A 1 183 ? 0.906 9.070 -16.116 1.00 82.25 183 ARG A CA 1
ATOM 1524 C C . ARG A 1 183 ? 0.770 10.326 -15.257 1.00 82.25 183 ARG A C 1
ATOM 1526 O O . ARG A 1 183 ? 1.722 11.101 -15.203 1.00 82.25 183 ARG A O 1
ATOM 1533 N N . MET A 1 184 ? -0.362 10.486 -14.573 1.00 79.75 184 MET A N 1
ATOM 1534 C CA . MET A 1 184 ? -0.640 11.602 -13.663 1.00 79.75 184 MET A CA 1
ATOM 1535 C C . MET A 1 184 ? 0.233 11.575 -12.401 1.00 79.75 184 MET A C 1
ATOM 1537 O O . MET A 1 184 ? 0.770 12.601 -11.987 1.00 79.75 184 MET A O 1
ATOM 1541 N N . SER A 1 185 ? 0.440 10.404 -11.796 1.00 80.81 185 SER A N 1
ATOM 1542 C CA . SER A 1 185 ? 1.349 10.257 -10.654 1.00 80.81 185 SER A CA 1
ATOM 1543 C C . SER A 1 185 ? 2.792 10.584 -11.042 1.00 80.81 185 SER A C 1
ATOM 1545 O O . SER A 1 185 ? 3.486 11.284 -10.305 1.00 80.81 185 SER A O 1
ATOM 1547 N N . ARG A 1 186 ? 3.239 10.151 -12.228 1.00 80.56 186 ARG A N 1
ATOM 1548 C CA . ARG A 1 186 ? 4.581 10.452 -12.745 1.00 80.56 186 ARG A CA 1
ATOM 1549 C C . ARG A 1 186 ? 4.748 11.922 -13.121 1.00 80.56 186 ARG A C 1
ATOM 1551 O O . ARG A 1 186 ? 5.826 12.479 -12.911 1.00 80.56 186 ARG A O 1
ATOM 1558 N N . SER A 1 187 ? 3.726 12.562 -13.686 1.00 75.69 187 SER A N 1
ATOM 1559 C CA . SER A 1 187 ? 3.801 13.975 -14.076 1.00 75.69 187 SER A CA 1
ATOM 1560 C C . SER A 1 187 ? 3.862 14.914 -12.871 1.00 75.69 187 SER A C 1
ATOM 1562 O O . SER A 1 187 ? 4.483 15.967 -12.981 1.00 75.69 187 SER A O 1
ATOM 1564 N N . ARG A 1 188 ? 3.335 14.516 -11.702 1.00 70.06 188 ARG A N 1
ATOM 1565 C CA . ARG A 1 188 ? 3.543 15.248 -10.436 1.00 70.06 188 ARG A CA 1
ATOM 1566 C C . ARG A 1 188 ? 5.032 15.412 -10.102 1.00 70.06 188 ARG A C 1
ATOM 1568 O O . ARG A 1 188 ? 5.446 16.457 -9.614 1.00 70.06 188 ARG A O 1
ATOM 1575 N N . ILE A 1 189 ? 5.831 14.388 -10.401 1.00 71.75 189 ILE A N 1
ATOM 1576 C CA . ILE A 1 189 ? 7.274 14.344 -10.133 1.00 71.75 189 ILE A CA 1
ATOM 1577 C C . ILE A 1 189 ? 8.079 14.965 -11.287 1.00 71.75 189 ILE A C 1
ATOM 1579 O O . ILE A 1 189 ? 8.932 15.830 -11.093 1.00 71.75 189 ILE A O 1
ATOM 1583 N N . THR A 1 190 ? 7.815 14.515 -12.513 1.00 73.44 190 THR A N 1
ATOM 1584 C CA . THR A 1 190 ? 8.622 14.862 -13.697 1.00 73.44 190 THR A CA 1
ATOM 1585 C C . THR A 1 190 ? 8.194 16.169 -14.374 1.00 73.44 190 THR A C 1
ATOM 1587 O O . THR A 1 190 ? 8.984 16.765 -15.110 1.00 73.44 190 THR A O 1
ATOM 1590 N N . GLY A 1 191 ? 6.991 16.664 -14.073 1.00 69.19 191 GLY A N 1
ATOM 1591 C CA . GLY A 1 191 ? 6.347 17.793 -14.742 1.00 69.19 191 GLY A CA 1
ATOM 1592 C C . GLY A 1 191 ? 5.662 17.402 -16.058 1.00 69.19 191 GLY A C 1
ATOM 1593 O O . GLY A 1 191 ? 5.868 16.316 -16.602 1.00 69.19 191 GLY A O 1
ATOM 1594 N N . PHE A 1 192 ? 4.842 18.309 -16.594 1.00 67.50 192 PHE A N 1
ATOM 1595 C CA . PHE A 1 192 ? 4.246 18.170 -17.926 1.00 67.50 192 PHE A CA 1
ATOM 1596 C C . PHE A 1 192 ? 5.169 18.793 -18.983 1.00 67.50 192 PHE A C 1
ATOM 1598 O O . PHE A 1 192 ? 5.592 19.944 -18.855 1.00 67.50 192 PHE A O 1
ATOM 1605 N N . LYS A 1 193 ? 5.495 18.045 -20.042 1.00 60.69 193 LYS A N 1
ATOM 1606 C CA . LYS A 1 193 ? 6.273 18.560 -21.178 1.0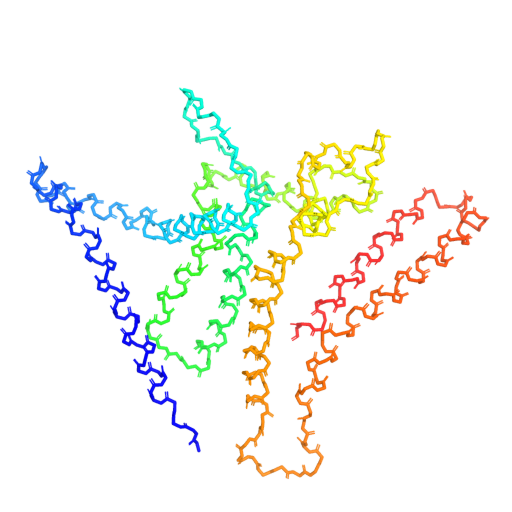0 60.69 193 LYS A CA 1
ATOM 1607 C C . LYS A 1 193 ? 5.324 19.359 -22.078 1.00 60.69 193 LYS A C 1
ATOM 1609 O O . LYS A 1 193 ? 4.594 18.733 -22.822 1.00 60.69 193 LYS A O 1
ATOM 1614 N N . ARG A 1 194 ? 5.347 20.699 -21.968 1.00 60.09 194 ARG A N 1
ATOM 1615 C CA . ARG A 1 194 ? 4.617 21.708 -22.780 1.00 60.09 194 ARG A CA 1
ATOM 1616 C C . ARG A 1 194 ? 3.179 21.298 -23.141 1.00 60.09 194 ARG A C 1
ATOM 1618 O O . ARG A 1 194 ? 2.986 20.557 -24.095 1.00 60.09 194 ARG A O 1
ATOM 1625 N N . LYS A 1 195 ? 2.196 21.845 -22.411 1.00 62.47 195 LYS A N 1
ATOM 1626 C CA . LYS A 1 195 ? 0.775 21.521 -22.601 1.00 62.47 195 LYS A CA 1
ATOM 1627 C C . LYS A 1 195 ? 0.378 21.632 -24.090 1.00 62.47 195 LYS A C 1
ATOM 1629 O O . LYS A 1 195 ? 0.511 22.713 -24.671 1.00 62.47 195 LYS A O 1
ATOM 1634 N N . LEU A 1 196 ? -0.066 20.538 -24.708 1.00 63.59 196 LEU A N 1
ATOM 1635 C CA . LEU A 1 196 ? -0.680 20.534 -26.033 1.00 63.59 196 LEU A CA 1
ATOM 1636 C C . LEU A 1 196 ? -2.104 21.081 -25.907 1.00 63.59 196 LEU A C 1
ATOM 1638 O O . LEU A 1 196 ? -2.983 20.479 -25.289 1.00 63.59 196 LEU A O 1
ATOM 1642 N N . VAL A 1 197 ? -2.336 22.249 -26.505 1.00 61.53 197 VAL A N 1
ATOM 1643 C CA . VAL A 1 197 ? -3.648 22.904 -26.497 1.00 61.53 197 VAL A CA 1
ATOM 1644 C C . VAL A 1 197 ? -4.679 21.983 -27.156 1.00 61.53 197 VAL A C 1
ATOM 1646 O O . VAL A 1 197 ? -4.559 21.654 -28.332 1.00 61.53 197 VAL A O 1
ATOM 1649 N N . GLY A 1 198 ? -5.697 21.576 -26.392 1.00 66.12 198 GLY A N 1
ATOM 1650 C CA . GLY A 1 198 ? -6.834 20.792 -26.889 1.00 66.12 198 GLY A CA 1
ATOM 1651 C C . GLY A 1 198 ? -6.784 19.283 -26.625 1.00 66.12 198 GLY A C 1
ATOM 1652 O O . GLY A 1 198 ? -7.807 18.631 -26.827 1.00 66.12 198 GLY A O 1
ATOM 1653 N N . ASP A 1 199 ? -5.678 18.721 -26.123 1.00 69.62 199 ASP A N 1
ATOM 1654 C CA . ASP A 1 199 ? -5.624 17.291 -25.784 1.00 69.62 199 ASP A CA 1
ATOM 1655 C C . ASP A 1 199 ? -6.432 16.996 -24.502 1.00 69.62 199 ASP A C 1
ATOM 1657 O O . ASP A 1 199 ? -6.178 17.544 -23.424 1.00 69.62 199 ASP A O 1
ATOM 1661 N N . GLU A 1 200 ? -7.423 16.105 -24.601 1.00 67.88 200 GLU A N 1
ATOM 1662 C CA . GLU A 1 200 ? -8.229 15.665 -23.456 1.00 67.88 200 GLU A CA 1
ATOM 1663 C C . GLU A 1 200 ? -7.386 15.022 -22.355 1.00 67.88 200 GLU A C 1
ATOM 1665 O O . GLU A 1 200 ? -7.746 15.114 -21.175 1.00 67.88 200 GLU A O 1
ATOM 1670 N N . SER A 1 201 ? -6.248 14.426 -22.726 1.00 64.94 201 SER A N 1
ATOM 1671 C CA . SER A 1 201 ? -5.335 13.792 -21.781 1.00 64.94 201 SER A CA 1
ATOM 1672 C C . SER A 1 201 ? -4.693 14.775 -20.803 1.00 64.94 201 SER A C 1
ATOM 1674 O O . SER A 1 201 ? -4.341 14.389 -19.686 1.00 64.94 201 SER A O 1
ATOM 1676 N N . GLU A 1 202 ? -4.646 16.057 -21.164 1.00 66.81 202 GLU A N 1
ATOM 1677 C CA . GLU A 1 202 ? -4.013 17.110 -20.374 1.00 66.81 202 GLU A CA 1
ATOM 1678 C C . GLU A 1 202 ? -5.005 17.987 -19.605 1.00 66.81 202 GLU A C 1
ATOM 1680 O O . GLU A 1 202 ? -4.612 18.688 -18.673 1.00 66.81 202 GLU A O 1
ATOM 1685 N N . LYS A 1 203 ? -6.312 17.889 -19.885 1.00 65.44 203 LYS A N 1
ATOM 1686 C CA . LYS A 1 203 ? -7.352 18.614 -19.125 1.00 65.44 203 LYS A CA 1
ATOM 1687 C C . LYS A 1 203 ? -7.364 18.244 -17.635 1.00 65.44 203 LYS A C 1
ATOM 1689 O O . LYS A 1 203 ? -7.761 19.049 -16.800 1.00 65.44 203 LYS A O 1
ATOM 1694 N N . SER A 1 204 ? -6.919 17.032 -17.293 1.00 59.72 204 SER A N 1
ATOM 1695 C CA . SER A 1 204 ? -6.884 16.527 -15.909 1.00 59.72 204 SER A CA 1
ATOM 1696 C C . SER A 1 204 ? -5.631 16.957 -15.131 1.00 59.72 204 SER A C 1
ATOM 1698 O O . SER A 1 204 ? -5.582 16.780 -13.917 1.00 59.72 204 SER A O 1
ATOM 1700 N N . ALA A 1 205 ? -4.626 17.519 -15.815 1.00 58.53 205 ALA A N 1
ATOM 1701 C CA . ALA A 1 205 ? -3.344 17.934 -15.244 1.00 58.53 205 ALA A CA 1
ATOM 1702 C C . ALA A 1 205 ? -3.446 19.107 -14.252 1.00 58.53 205 ALA A C 1
ATOM 1704 O O . ALA A 1 205 ? -2.555 19.285 -13.420 1.00 58.53 205 ALA A O 1
ATOM 1705 N N . GLY A 1 206 ? -4.519 19.902 -14.342 1.00 59.81 206 GLY A N 1
ATOM 1706 C CA . GLY A 1 206 ? -4.683 21.135 -13.574 1.00 59.81 206 GLY A CA 1
ATOM 1707 C C . GLY A 1 206 ? -3.528 22.131 -13.763 1.00 59.81 206 GLY A C 1
ATOM 1708 O O . GLY A 1 206 ? -2.732 22.039 -14.706 1.00 59.81 206 GLY A O 1
ATOM 1709 N N . ASP A 1 207 ? -3.430 23.080 -12.834 1.00 56.53 207 ASP A N 1
ATOM 1710 C CA . ASP A 1 207 ? -2.307 24.018 -12.697 1.00 56.53 207 ASP A CA 1
ATOM 1711 C C . ASP A 1 207 ? -1.320 23.546 -11.624 1.00 56.53 207 ASP A C 1
ATOM 1713 O O . ASP A 1 207 ? -0.835 24.321 -10.804 1.00 56.53 207 ASP A O 1
ATOM 1717 N N . ALA A 1 208 ? -1.038 22.241 -11.597 1.00 59.25 208 ALA A N 1
ATOM 1718 C CA . ALA A 1 208 ? -0.015 21.714 -10.708 1.00 59.25 208 ALA A CA 1
ATOM 1719 C C . ALA A 1 208 ? 1.355 22.275 -11.126 1.00 59.25 208 ALA A C 1
ATOM 1721 O O . ALA A 1 208 ? 1.849 21.992 -12.224 1.00 59.25 208 ALA A O 1
ATOM 1722 N N . SER A 1 209 ? 1.964 23.082 -10.257 1.00 60.19 209 SER A N 1
ATOM 1723 C CA . SER A 1 209 ? 3.340 23.529 -10.433 1.00 60.19 209 SER A CA 1
ATOM 1724 C C . SER A 1 209 ? 4.282 22.328 -10.320 1.00 60.19 209 SER A C 1
ATOM 1726 O O . SER A 1 209 ? 4.043 21.371 -9.581 1.00 60.19 209 SER A O 1
ATOM 1728 N N . ARG A 1 210 ? 5.361 22.337 -11.106 1.00 66.06 210 ARG A N 1
ATOM 1729 C CA . ARG A 1 210 ? 6.390 21.297 -11.015 1.00 66.06 210 ARG A CA 1
ATOM 1730 C C . ARG A 1 210 ? 7.051 21.380 -9.637 1.00 66.06 210 ARG A C 1
ATOM 1732 O O . ARG A 1 210 ? 7.463 22.466 -9.236 1.00 66.06 210 ARG A O 1
ATOM 1739 N N . ALA A 1 211 ? 7.217 20.241 -8.964 1.00 67.44 211 ALA A N 1
ATOM 1740 C CA . ALA A 1 211 ? 7.949 20.185 -7.702 1.00 67.44 211 ALA A CA 1
ATOM 1741 C C . ALA A 1 211 ? 9.375 20.745 -7.864 1.00 67.44 211 ALA A C 1
ATOM 1743 O O . ALA A 1 211 ? 10.059 20.478 -8.862 1.00 67.44 211 ALA A O 1
ATOM 1744 N N . HIS A 1 212 ? 9.829 21.526 -6.879 1.00 77.25 212 HIS A N 1
ATOM 1745 C CA . HIS A 1 212 ? 11.187 22.058 -6.877 1.00 77.25 212 HIS A CA 1
ATOM 1746 C C . HIS A 1 212 ? 12.210 20.911 -6.836 1.00 77.25 212 HIS A C 1
ATOM 1748 O O . HIS A 1 212 ? 11.984 19.881 -6.199 1.00 77.25 212 HIS A O 1
ATOM 1754 N N . ARG A 1 213 ? 13.356 21.077 -7.511 1.00 79.69 213 ARG A N 1
ATOM 1755 C CA . ARG A 1 213 ? 14.360 20.004 -7.645 1.00 79.69 213 ARG A CA 1
ATOM 1756 C C . ARG A 1 213 ? 14.896 19.526 -6.294 1.00 79.69 213 ARG A C 1
ATOM 1758 O O . ARG A 1 213 ? 15.146 18.336 -6.146 1.00 79.69 213 ARG A O 1
ATOM 1765 N N . THR A 1 214 ? 15.038 20.422 -5.315 1.00 82.81 214 THR A N 1
ATOM 1766 C CA . THR A 1 214 ? 15.462 20.041 -3.955 1.00 82.81 214 THR A CA 1
ATOM 1767 C C . THR A 1 214 ? 14.445 19.118 -3.304 1.00 82.81 214 THR A C 1
ATOM 1769 O O . THR A 1 214 ? 14.836 18.102 -2.751 1.00 82.81 214 THR A O 1
ATOM 1772 N N . ASN A 1 215 ? 13.153 19.420 -3.446 1.00 79.69 215 ASN A N 1
ATOM 1773 C CA . ASN A 1 215 ? 12.074 18.659 -2.822 1.00 79.69 215 ASN A CA 1
ATOM 1774 C C . ASN A 1 215 ? 11.951 17.279 -3.467 1.00 79.69 215 ASN A C 1
ATOM 1776 O O . ASN A 1 215 ? 11.711 16.296 -2.779 1.00 79.69 215 ASN A O 1
ATOM 1780 N N . LEU A 1 216 ? 12.212 17.179 -4.773 1.00 81.50 216 LEU A N 1
ATOM 1781 C CA . LEU A 1 216 ? 12.326 15.888 -5.446 1.00 81.50 216 LEU A CA 1
ATOM 1782 C C . LEU A 1 216 ? 13.478 15.042 -4.879 1.00 81.50 216 LEU A C 1
ATOM 1784 O O . LEU A 1 216 ? 13.313 13.849 -4.630 1.00 81.50 216 LEU A O 1
ATOM 1788 N N . ILE A 1 217 ? 14.649 15.647 -4.672 1.00 85.56 217 ILE A N 1
ATOM 1789 C CA . ILE A 1 217 ? 15.812 14.933 -4.133 1.00 85.56 217 ILE A CA 1
ATOM 1790 C C . ILE A 1 217 ? 15.542 14.482 -2.692 1.00 85.56 217 ILE A C 1
ATOM 1792 O O . ILE A 1 217 ? 15.785 13.322 -2.362 1.00 85.56 217 ILE A O 1
ATOM 1796 N N . THR A 1 218 ? 15.018 15.370 -1.846 1.00 83.81 218 THR A N 1
ATOM 1797 C CA . THR A 1 218 ? 14.829 15.102 -0.415 1.00 83.81 218 THR A CA 1
ATOM 1798 C C . THR A 1 218 ? 13.638 14.201 -0.114 1.00 83.81 218 THR A C 1
ATOM 1800 O O . THR A 1 218 ? 13.754 13.350 0.762 1.00 83.81 218 THR A O 1
ATOM 1803 N N . ALA A 1 219 ? 12.515 14.352 -0.820 1.00 80.81 219 ALA A N 1
ATOM 1804 C CA . ALA A 1 219 ? 11.289 13.611 -0.521 1.00 80.81 219 ALA A CA 1
ATOM 1805 C C . ALA A 1 219 ? 11.169 12.282 -1.282 1.00 80.81 219 ALA A C 1
ATOM 1807 O O . ALA A 1 219 ? 10.520 11.367 -0.786 1.00 80.81 219 ALA A O 1
ATOM 1808 N N . GLU A 1 220 ? 11.791 12.151 -2.459 1.00 82.44 220 GLU A N 1
ATOM 1809 C CA . GLU A 1 220 ? 11.655 10.948 -3.295 1.00 82.44 220 GLU A CA 1
ATOM 1810 C C . GLU A 1 220 ? 12.984 10.186 -3.418 1.00 82.44 220 GLU A C 1
ATOM 1812 O O . GLU A 1 220 ? 13.056 9.005 -3.076 1.00 82.44 220 GLU A O 1
ATOM 1817 N N . ILE A 1 221 ? 14.064 10.845 -3.865 1.00 87.88 221 ILE A N 1
ATOM 1818 C CA . ILE A 1 221 ? 15.320 10.151 -4.215 1.00 87.88 221 ILE A CA 1
ATOM 1819 C C . ILE A 1 221 ? 16.047 9.619 -2.976 1.00 87.88 221 ILE A C 1
ATOM 1821 O O . ILE A 1 221 ? 16.393 8.439 -2.941 1.00 87.88 221 ILE A O 1
ATOM 1825 N N . ILE A 1 222 ? 16.283 10.459 -1.962 1.00 90.56 222 ILE A N 1
ATOM 1826 C CA . ILE A 1 222 ? 17.031 10.061 -0.758 1.00 90.56 222 ILE A CA 1
ATOM 1827 C C . ILE A 1 222 ? 16.323 8.920 -0.006 1.00 90.56 222 ILE A C 1
ATOM 1829 O O . ILE A 1 222 ? 16.968 7.895 0.232 1.00 90.56 222 ILE A O 1
ATOM 1833 N N . PRO A 1 223 ? 15.016 9.006 0.321 1.00 88.75 223 PRO A N 1
ATOM 1834 C CA . PRO A 1 223 ? 14.321 7.914 1.000 1.00 88.75 223 PRO A CA 1
ATOM 1835 C C . PRO A 1 223 ? 14.313 6.622 0.178 1.00 88.75 223 PRO A C 1
ATOM 1837 O O . PRO A 1 223 ? 14.526 5.541 0.729 1.00 88.75 223 PRO A O 1
ATOM 1840 N N . CYS A 1 224 ? 14.132 6.722 -1.144 1.00 89.50 224 CYS A N 1
ATOM 1841 C CA . CYS A 1 224 ? 14.192 5.563 -2.031 1.00 89.50 224 CYS A CA 1
ATOM 1842 C C . CYS A 1 224 ? 15.586 4.918 -2.041 1.00 89.50 224 CYS A C 1
ATOM 1844 O O . CYS A 1 224 ? 15.686 3.692 -2.014 1.00 89.50 224 CYS A O 1
ATOM 1846 N N . ALA A 1 225 ? 16.657 5.716 -2.047 1.00 92.31 225 ALA A N 1
ATOM 1847 C CA . ALA A 1 225 ? 18.031 5.221 -2.011 1.00 92.31 225 ALA A CA 1
ATOM 1848 C C . ALA A 1 225 ? 18.355 4.521 -0.683 1.00 92.31 225 ALA A C 1
ATOM 1850 O O . ALA A 1 225 ? 18.932 3.436 -0.697 1.00 92.31 225 ALA A O 1
ATOM 1851 N N . ILE A 1 226 ? 17.935 5.090 0.452 1.00 93.44 226 ILE A N 1
ATOM 1852 C CA . ILE A 1 226 ? 18.103 4.473 1.779 1.00 93.44 226 ILE A CA 1
ATOM 1853 C C . ILE A 1 226 ? 17.354 3.137 1.836 1.00 93.44 226 ILE A C 1
ATOM 1855 O O . ILE A 1 226 ? 17.920 2.127 2.254 1.00 93.44 226 ILE A O 1
ATOM 1859 N N . TYR A 1 227 ? 16.106 3.106 1.367 1.00 89.88 227 TYR A N 1
ATOM 1860 C CA . TYR A 1 227 ? 15.312 1.881 1.322 1.00 89.88 227 TYR A CA 1
ATOM 1861 C C . TYR A 1 227 ? 15.964 0.806 0.439 1.00 89.88 227 TYR A C 1
ATOM 1863 O O . TYR A 1 227 ? 16.130 -0.336 0.867 1.00 89.88 227 TYR A O 1
ATOM 1871 N N . ALA A 1 228 ? 16.393 1.179 -0.770 1.00 91.44 228 ALA A N 1
ATOM 1872 C CA . ALA A 1 228 ? 17.072 0.274 -1.691 1.00 91.44 228 ALA A CA 1
ATOM 1873 C C . ALA A 1 228 ? 18.388 -0.260 -1.104 1.00 91.44 228 ALA A C 1
ATOM 1875 O O . ALA A 1 228 ? 18.649 -1.457 -1.202 1.00 91.44 228 ALA A O 1
ATOM 1876 N N . ALA A 1 229 ? 19.178 0.592 -0.444 1.00 93.38 229 ALA A N 1
ATOM 1877 C CA . ALA A 1 229 ? 20.403 0.187 0.240 1.00 93.38 229 ALA A CA 1
ATOM 1878 C C . ALA A 1 229 ? 20.116 -0.805 1.376 1.00 93.38 229 ALA A C 1
ATOM 1880 O O . ALA A 1 229 ? 20.792 -1.825 1.478 1.00 93.38 229 ALA A O 1
ATOM 1881 N N . GLY A 1 230 ? 19.078 -0.561 2.183 1.00 92.31 230 GLY A N 1
ATOM 1882 C CA . GLY A 1 230 ? 18.649 -1.482 3.238 1.00 92.31 230 GLY A CA 1
ATOM 1883 C C . GLY A 1 230 ? 18.263 -2.861 2.694 1.00 92.31 230 GLY A C 1
ATOM 1884 O O . GLY A 1 230 ? 18.771 -3.877 3.170 1.00 92.31 230 GLY A O 1
ATOM 1885 N N . CYS A 1 231 ? 17.426 -2.909 1.652 1.00 90.19 231 CYS A N 1
ATOM 1886 C CA . CYS A 1 231 ? 17.054 -4.164 0.992 1.00 90.19 231 CYS A CA 1
ATOM 1887 C C . CYS A 1 231 ? 18.260 -4.863 0.343 1.00 90.19 231 CYS A C 1
ATOM 1889 O O . CYS A 1 231 ? 18.379 -6.084 0.433 1.00 90.19 231 CYS A O 1
ATOM 1891 N N . PHE A 1 232 ? 19.169 -4.106 -0.276 1.00 92.56 232 PHE A N 1
ATOM 1892 C CA . PHE A 1 232 ? 20.388 -4.637 -0.886 1.00 92.56 232 PHE A CA 1
ATOM 1893 C C . PHE A 1 232 ? 21.315 -5.274 0.155 1.00 92.56 232 PHE A C 1
ATOM 1895 O O . PHE A 1 232 ? 21.786 -6.395 -0.041 1.00 92.56 232 PHE A O 1
ATOM 1902 N N . ILE A 1 233 ? 21.543 -4.599 1.285 1.00 92.06 233 ILE A N 1
ATOM 1903 C CA . ILE A 1 233 ? 22.356 -5.128 2.386 1.00 92.06 233 ILE A CA 1
ATOM 1904 C C . ILE A 1 233 ? 21.712 -6.398 2.947 1.00 92.06 233 ILE A C 1
ATOM 1906 O O . ILE A 1 233 ? 22.392 -7.409 3.092 1.00 92.06 233 ILE A O 1
ATOM 1910 N N . ALA A 1 234 ? 20.401 -6.386 3.201 1.00 89.00 234 ALA A N 1
ATOM 1911 C CA . ALA A 1 234 ? 19.693 -7.561 3.704 1.00 89.00 234 ALA A CA 1
ATOM 1912 C C . ALA A 1 234 ? 19.802 -8.755 2.738 1.00 89.00 234 ALA A C 1
ATOM 1914 O O . ALA A 1 234 ? 20.129 -9.866 3.154 1.00 89.00 234 ALA A O 1
ATOM 1915 N N . PHE A 1 235 ? 19.589 -8.525 1.440 1.00 89.19 235 PHE A N 1
ATOM 1916 C CA . PHE A 1 235 ? 19.680 -9.575 0.429 1.00 89.19 235 PHE A CA 1
ATOM 1917 C C . PHE A 1 235 ? 21.099 -10.131 0.286 1.00 89.19 235 PHE A C 1
ATOM 1919 O O . PHE A 1 235 ? 21.285 -11.348 0.248 1.00 89.19 235 PHE A O 1
ATOM 1926 N N . THR A 1 236 ? 22.110 -9.264 0.204 1.00 89.94 236 THR A N 1
ATOM 1927 C CA . THR A 1 236 ? 23.506 -9.704 0.071 1.00 89.94 236 THR A CA 1
ATOM 1928 C C . THR A 1 236 ? 23.981 -10.431 1.324 1.00 89.94 236 THR A C 1
ATOM 1930 O O . THR A 1 236 ? 24.656 -11.447 1.192 1.00 89.94 236 THR A O 1
ATOM 1933 N N . PHE A 1 237 ? 23.553 -9.995 2.513 1.00 87.31 237 PHE A N 1
ATOM 1934 C CA . PHE A 1 237 ? 23.837 -10.666 3.780 1.00 87.31 237 PHE A CA 1
ATOM 1935 C C . PHE A 1 237 ? 23.271 -12.092 3.827 1.00 87.31 237 PHE A C 1
ATOM 1937 O O . PHE A 1 237 ? 23.999 -13.025 4.159 1.00 87.31 237 PHE A O 1
ATOM 1944 N N . ILE A 1 238 ? 22.007 -12.293 3.432 1.00 85.12 238 ILE A N 1
ATOM 1945 C CA . ILE A 1 238 ? 21.389 -13.633 3.377 1.00 85.12 238 ILE A CA 1
ATOM 1946 C C . ILE A 1 238 ? 22.137 -14.550 2.397 1.00 85.12 238 ILE A C 1
ATOM 1948 O O . ILE A 1 238 ? 22.309 -15.738 2.660 1.00 85.12 238 ILE A O 1
ATOM 1952 N N . ASN A 1 239 ? 22.612 -13.999 1.279 1.00 85.94 239 ASN A N 1
ATOM 1953 C CA . ASN A 1 239 ? 23.312 -14.755 0.241 1.00 85.94 239 ASN A CA 1
ATOM 1954 C C . ASN A 1 239 ? 24.838 -14.828 0.444 1.00 85.94 239 ASN A C 1
ATOM 1956 O O . ASN A 1 239 ? 25.527 -15.369 -0.416 1.00 85.94 239 ASN A O 1
ATOM 1960 N N . ALA A 1 240 ? 25.387 -14.314 1.549 1.00 82.50 240 ALA A N 1
ATOM 1961 C CA . ALA A 1 240 ? 26.834 -14.270 1.776 1.00 82.50 240 ALA A CA 1
ATOM 1962 C C . ALA A 1 240 ? 27.466 -15.652 2.057 1.00 82.50 240 ALA A C 1
ATOM 1964 O O . ALA A 1 240 ? 28.686 -15.742 2.167 1.00 82.50 240 ALA A O 1
ATOM 1965 N N . GLN A 1 241 ? 26.656 -16.719 2.191 1.00 76.50 241 GLN A N 1
ATOM 1966 C CA . GLN A 1 241 ? 27.084 -18.118 2.402 1.00 76.50 241 GLN A CA 1
ATOM 1967 C C . GLN A 1 241 ? 28.117 -18.300 3.540 1.00 76.50 241 GLN A C 1
ATOM 1969 O O . GLN A 1 241 ? 28.904 -19.248 3.550 1.00 76.50 241 GLN A O 1
ATOM 1974 N N . THR A 1 242 ? 28.124 -17.403 4.530 1.00 72.62 242 THR A N 1
ATOM 1975 C CA . THR A 1 242 ? 29.121 -17.392 5.608 1.00 72.62 242 THR A CA 1
ATOM 1976 C C . THR A 1 242 ? 29.058 -18.684 6.423 1.00 72.62 242 THR A C 1
ATOM 1978 O O . THR A 1 242 ? 28.038 -18.967 7.052 1.00 72.62 242 THR A O 1
ATOM 1981 N N . GLY A 1 243 ? 30.151 -19.448 6.449 1.00 67.19 243 GLY A N 1
ATOM 1982 C CA . GLY A 1 243 ? 30.250 -20.703 7.204 1.00 67.19 243 GLY A CA 1
ATOM 1983 C C . GLY A 1 243 ? 29.842 -21.964 6.433 1.00 67.19 243 GLY A C 1
ATOM 1984 O O . GLY A 1 243 ? 29.906 -23.051 7.003 1.00 67.19 243 GLY A O 1
ATOM 1985 N N . VAL A 1 244 ? 29.469 -21.851 5.154 1.00 76.50 244 VAL A N 1
ATOM 1986 C CA . VAL A 1 244 ? 29.295 -23.005 4.258 1.00 76.50 244 VAL A CA 1
ATOM 1987 C C . VAL A 1 244 ? 30.656 -23.372 3.659 1.00 76.50 244 VAL A C 1
ATOM 1989 O O . VAL A 1 244 ? 31.376 -22.499 3.178 1.00 76.50 244 VAL A O 1
ATOM 1992 N N . LYS A 1 245 ? 31.026 -24.661 3.685 1.00 68.94 245 LYS A N 1
ATOM 1993 C CA . LYS A 1 245 ? 32.207 -25.167 2.965 1.00 68.94 245 LYS A CA 1
ATOM 1994 C C . LYS A 1 245 ? 31.896 -25.139 1.468 1.00 68.94 245 LYS A C 1
ATOM 1996 O O . LYS A 1 245 ? 31.288 -26.072 0.959 1.00 68.94 245 LYS A O 1
ATOM 2001 N N . THR A 1 246 ? 32.238 -24.043 0.806 1.00 66.31 246 THR A N 1
ATOM 2002 C CA . THR A 1 246 ? 31.976 -23.833 -0.620 1.00 66.31 246 THR A CA 1
ATOM 2003 C C . THR A 1 246 ? 33.193 -24.219 -1.450 1.00 66.31 246 THR A C 1
ATOM 2005 O O . THR A 1 246 ? 34.332 -23.905 -1.098 1.00 66.31 246 THR A O 1
ATOM 2008 N N . THR A 1 247 ? 32.949 -24.913 -2.556 1.00 69.94 247 THR A N 1
ATOM 2009 C CA . THR A 1 247 ? 33.922 -25.090 -3.640 1.00 69.94 247 THR A CA 1
ATOM 2010 C C . THR A 1 247 ? 33.887 -23.841 -4.530 1.00 69.94 247 THR A C 1
ATOM 2012 O O . THR A 1 247 ? 32.906 -23.098 -4.505 1.00 69.94 247 THR A O 1
ATOM 2015 N N . ASP A 1 248 ? 34.908 -23.582 -5.355 1.00 67.44 248 ASP A N 1
ATOM 2016 C CA . ASP A 1 248 ? 34.911 -22.395 -6.237 1.00 67.44 248 ASP A CA 1
ATOM 2017 C C . ASP A 1 248 ? 33.700 -22.331 -7.193 1.00 67.44 248 ASP A C 1
ATOM 2019 O O . ASP A 1 248 ? 33.271 -21.240 -7.565 1.00 67.44 248 ASP A O 1
ATOM 2023 N N . ASN A 1 249 ? 33.091 -23.480 -7.509 1.00 70.12 249 ASN A N 1
ATOM 2024 C CA . ASN A 1 249 ? 31.882 -23.588 -8.330 1.00 70.12 249 ASN A CA 1
ATOM 2025 C C . ASN A 1 249 ? 30.581 -23.170 -7.610 1.00 70.12 249 ASN A C 1
ATOM 2027 O O . ASN A 1 249 ? 29.568 -22.971 -8.275 1.00 70.12 249 ASN A O 1
ATOM 2031 N N . ASP A 1 250 ? 30.594 -23.008 -6.280 1.00 70.12 250 ASP A N 1
ATOM 2032 C CA . ASP A 1 250 ? 29.399 -22.711 -5.468 1.00 70.12 250 ASP A CA 1
ATOM 2033 C C . ASP A 1 250 ? 29.235 -21.212 -5.150 1.00 70.12 250 ASP A C 1
ATOM 2035 O O . ASP A 1 250 ? 28.262 -20.802 -4.504 1.00 70.12 250 ASP A O 1
ATOM 2039 N N . LYS A 1 251 ? 30.188 -20.376 -5.590 1.00 71.50 251 LYS A N 1
ATOM 2040 C CA . LYS A 1 251 ? 30.198 -18.929 -5.339 1.00 71.50 251 LYS A CA 1
ATOM 2041 C C . LYS A 1 251 ? 29.086 -18.236 -6.128 1.00 71.50 251 LYS A C 1
ATOM 2043 O O . LYS A 1 251 ? 29.182 -18.040 -7.337 1.00 71.50 251 LYS A O 1
ATOM 2048 N N . VAL A 1 252 ? 28.047 -17.790 -5.425 1.00 77.00 252 VAL A N 1
ATOM 2049 C CA . VAL A 1 252 ? 26.937 -17.032 -6.019 1.00 77.00 252 VAL A CA 1
ATOM 2050 C C . VAL A 1 252 ? 27.178 -15.529 -5.868 1.00 77.00 252 VAL A C 1
ATOM 2052 O O . VAL A 1 252 ? 27.254 -15.005 -4.757 1.00 77.00 252 VAL A O 1
ATOM 2055 N N . ASN A 1 253 ? 27.241 -14.797 -6.986 1.00 87.38 253 ASN A N 1
ATOM 2056 C CA . ASN A 1 253 ? 27.322 -13.334 -6.963 1.00 87.38 253 ASN A CA 1
ATOM 2057 C C . ASN A 1 253 ? 25.926 -12.715 -6.757 1.00 87.38 253 ASN A C 1
ATOM 2059 O O . ASN A 1 253 ? 25.163 -12.495 -7.701 1.00 87.38 253 ASN A O 1
ATOM 2063 N N . SER A 1 254 ? 25.594 -12.429 -5.498 1.00 88.75 254 SER A N 1
ATOM 2064 C CA . SER A 1 254 ? 24.305 -11.856 -5.094 1.00 88.75 254 SER A CA 1
ATOM 2065 C C . SER A 1 254 ? 24.058 -10.450 -5.656 1.00 88.75 254 SER A C 1
ATOM 2067 O O . SER A 1 254 ? 22.926 -10.133 -6.023 1.00 88.75 254 SER A O 1
ATOM 2069 N N . ALA A 1 255 ? 25.102 -9.628 -5.802 1.00 90.12 255 ALA A N 1
ATOM 2070 C CA . ALA A 1 255 ? 24.989 -8.297 -6.396 1.00 90.12 255 ALA A CA 1
ATOM 2071 C C . ALA A 1 255 ? 24.631 -8.377 -7.887 1.00 90.12 255 ALA A C 1
ATOM 2073 O O . ALA A 1 255 ? 23.702 -7.706 -8.336 1.00 90.12 255 ALA A O 1
ATOM 2074 N N . LEU A 1 256 ? 25.308 -9.255 -8.638 1.00 90.56 256 LEU A N 1
ATOM 2075 C CA . LEU A 1 256 ? 24.996 -9.494 -10.047 1.00 90.56 256 LEU A CA 1
ATOM 2076 C C . LEU A 1 256 ? 23.555 -9.991 -10.222 1.00 90.56 256 LEU A C 1
ATOM 2078 O O . LEU A 1 256 ? 22.857 -9.526 -11.119 1.00 90.56 256 LEU A O 1
ATOM 2082 N N . ARG A 1 257 ? 23.078 -10.875 -9.336 1.00 89.56 257 ARG A N 1
ATOM 2083 C CA . ARG A 1 257 ? 21.691 -11.364 -9.365 1.00 89.56 257 ARG A CA 1
ATOM 2084 C C . ARG A 1 257 ? 20.674 -10.231 -9.209 1.00 89.56 257 ARG A C 1
ATOM 2086 O O . ARG A 1 257 ? 19.733 -10.175 -9.993 1.00 89.56 257 ARG A O 1
ATOM 2093 N N . ILE A 1 258 ? 20.873 -9.307 -8.262 1.00 90.12 258 ILE A N 1
ATOM 2094 C CA . ILE A 1 258 ? 19.998 -8.128 -8.117 1.00 90.12 258 ILE A CA 1
ATOM 2095 C C . ILE A 1 258 ? 20.025 -7.278 -9.389 1.00 90.12 258 ILE A C 1
ATOM 2097 O O . ILE A 1 258 ? 18.969 -6.873 -9.875 1.00 90.12 258 ILE A O 1
ATOM 2101 N N . ILE A 1 259 ? 21.213 -7.004 -9.934 1.00 90.75 259 ILE A N 1
ATOM 2102 C CA . ILE A 1 259 ? 21.363 -6.181 -11.141 1.00 90.75 259 ILE A CA 1
ATOM 2103 C C . ILE A 1 259 ? 20.609 -6.818 -12.313 1.00 90.75 259 ILE A C 1
ATOM 2105 O O . ILE A 1 259 ? 19.856 -6.130 -12.996 1.00 90.75 259 ILE A O 1
ATOM 2109 N N . ILE A 1 260 ? 20.741 -8.131 -12.508 1.00 90.88 260 ILE A N 1
ATOM 2110 C CA . ILE A 1 260 ? 20.017 -8.860 -13.555 1.00 90.88 260 ILE A CA 1
ATOM 2111 C C . ILE A 1 260 ? 18.506 -8.790 -13.309 1.00 90.88 260 ILE A C 1
ATOM 2113 O O . ILE A 1 260 ? 17.778 -8.365 -14.200 1.00 90.88 260 ILE A O 1
ATOM 2117 N N . CYS A 1 261 ? 18.025 -9.130 -12.110 1.00 89.88 261 CYS A N 1
ATOM 2118 C CA . CYS A 1 261 ? 16.589 -9.124 -11.804 1.00 89.88 261 CYS A CA 1
ATOM 2119 C C . CYS A 1 261 ? 15.943 -7.735 -11.938 1.00 89.88 261 CYS A C 1
ATOM 2121 O O . CYS A 1 261 ? 14.764 -7.637 -12.262 1.00 89.88 261 CYS A O 1
ATOM 2123 N N . THR A 1 262 ? 16.700 -6.660 -11.707 1.00 89.62 262 THR A N 1
ATOM 2124 C CA . THR A 1 262 ? 16.186 -5.282 -11.779 1.00 89.62 262 THR A CA 1
ATOM 2125 C C . THR A 1 262 ? 16.306 -4.659 -13.169 1.00 89.62 262 THR A C 1
ATOM 2127 O O . THR A 1 262 ? 15.377 -3.983 -13.606 1.00 89.62 262 THR A O 1
ATOM 2130 N N . LEU A 1 263 ? 17.418 -4.870 -13.880 1.00 92.94 263 LEU A N 1
ATOM 2131 C CA . LEU A 1 263 ? 17.672 -4.231 -15.177 1.00 92.94 263 LEU A CA 1
ATOM 2132 C C . LEU A 1 263 ? 17.189 -5.057 -16.370 1.00 92.94 263 LEU A C 1
ATOM 2134 O O . LEU A 1 263 ? 16.804 -4.470 -17.380 1.00 92.94 263 LEU A O 1
ATOM 2138 N N . ALA A 1 264 ? 17.185 -6.390 -16.288 1.00 93.25 264 ALA A N 1
ATOM 2139 C CA . ALA A 1 264 ? 16.810 -7.222 -17.430 1.00 93.25 264 ALA A CA 1
ATOM 2140 C C . ALA A 1 264 ? 15.357 -6.999 -17.898 1.00 93.25 264 ALA A C 1
ATOM 2142 O O . ALA A 1 264 ? 15.180 -6.834 -19.106 1.00 93.25 264 ALA A O 1
ATOM 2143 N N . PRO A 1 265 ? 14.336 -6.881 -17.017 1.00 94.00 265 PRO A N 1
ATOM 2144 C CA . PRO A 1 265 ? 12.979 -6.539 -17.451 1.00 94.00 265 PRO A CA 1
ATOM 2145 C C . PRO A 1 265 ? 12.916 -5.224 -18.233 1.00 94.00 265 PRO A C 1
ATOM 2147 O O . PRO A 1 265 ? 12.276 -5.150 -19.277 1.00 94.00 265 PRO A O 1
ATOM 2150 N N . ILE A 1 266 ? 13.655 -4.208 -17.777 1.00 93.00 266 ILE A N 1
ATOM 2151 C CA . ILE A 1 266 ? 13.708 -2.888 -18.418 1.00 93.00 266 ILE A CA 1
ATOM 2152 C C . ILE A 1 266 ? 14.329 -2.995 -19.814 1.00 93.00 266 ILE A C 1
ATOM 2154 O O . ILE A 1 266 ? 13.814 -2.417 -20.769 1.00 93.00 266 ILE A O 1
ATOM 2158 N N . VAL A 1 267 ? 15.431 -3.737 -19.950 1.00 95.06 267 VAL A N 1
ATOM 2159 C CA . VAL A 1 267 ? 16.106 -3.942 -21.240 1.00 95.06 267 VAL A CA 1
ATOM 2160 C C . VAL A 1 267 ? 15.208 -4.701 -22.217 1.00 95.06 267 VAL A C 1
ATOM 2162 O O . VAL A 1 267 ? 15.124 -4.322 -23.386 1.00 95.06 267 VAL A O 1
ATOM 2165 N N . ILE A 1 268 ? 14.505 -5.734 -21.745 1.00 95.12 268 ILE A N 1
ATOM 2166 C CA . ILE A 1 268 ? 13.555 -6.496 -22.563 1.00 95.12 268 ILE A CA 1
ATOM 2167 C C . ILE A 1 268 ? 12.412 -5.588 -23.031 1.00 95.12 268 ILE A C 1
ATOM 2169 O O . ILE A 1 268 ? 12.116 -5.562 -24.226 1.00 95.12 268 ILE 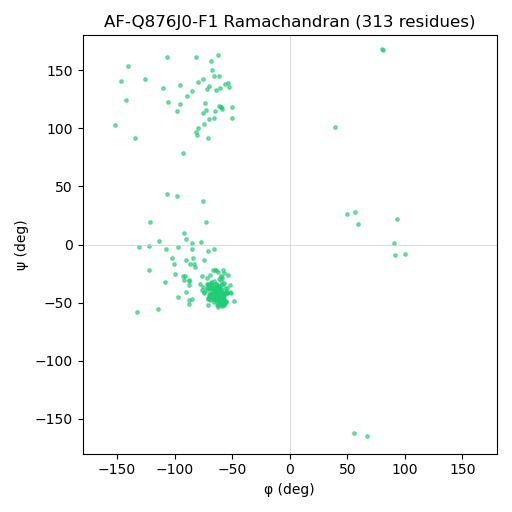A O 1
ATOM 2173 N N . ASP A 1 269 ? 11.833 -4.781 -22.139 1.00 94.12 269 ASP A N 1
ATOM 2174 C CA . ASP A 1 269 ? 10.772 -3.832 -22.489 1.00 94.12 269 ASP A CA 1
ATOM 2175 C C . ASP A 1 269 ? 11.242 -2.799 -23.525 1.00 94.12 269 ASP A C 1
ATOM 2177 O O . ASP A 1 269 ? 10.525 -2.516 -24.487 1.00 94.12 269 ASP A O 1
ATOM 2181 N N . ILE A 1 270 ? 12.465 -2.272 -23.389 1.00 95.25 270 ILE A N 1
ATOM 2182 C CA . ILE A 1 270 ? 13.068 -1.371 -24.386 1.00 95.25 270 ILE A CA 1
ATOM 2183 C C . ILE A 1 270 ? 13.183 -2.071 -25.746 1.00 95.25 270 ILE A C 1
ATOM 2185 O O . ILE A 1 270 ? 12.812 -1.486 -26.767 1.00 95.25 270 ILE A O 1
ATOM 2189 N N . GLY A 1 271 ? 13.658 -3.319 -25.775 1.00 95.44 271 GLY A N 1
ATOM 2190 C CA . GLY A 1 271 ? 13.775 -4.109 -27.002 1.00 95.44 271 GLY A CA 1
ATOM 2191 C C . GLY A 1 271 ? 12.424 -4.357 -27.678 1.00 95.44 271 GLY A C 1
ATOM 2192 O O . GLY A 1 271 ? 12.285 -4.159 -28.887 1.00 95.44 271 GLY A O 1
ATOM 2193 N N . VAL A 1 272 ? 11.400 -4.712 -26.899 1.00 95.00 272 VAL A N 1
ATOM 2194 C CA . VAL A 1 272 ? 10.026 -4.917 -27.388 1.00 95.00 272 VAL A CA 1
ATOM 2195 C C . VAL A 1 272 ? 9.447 -3.622 -27.950 1.00 95.00 272 VAL A C 1
ATOM 2197 O O . VAL A 1 272 ? 8.832 -3.638 -29.019 1.00 95.00 272 VAL A O 1
ATOM 2200 N N . LEU A 1 273 ? 9.666 -2.490 -27.278 1.00 93.12 273 LEU A N 1
ATOM 2201 C CA . LEU A 1 273 ? 9.232 -1.181 -27.764 1.00 93.12 273 LEU A CA 1
ATOM 2202 C C . LEU A 1 273 ? 9.950 -0.781 -29.056 1.00 93.12 273 LEU A C 1
ATOM 2204 O O . LEU A 1 273 ? 9.304 -0.245 -29.955 1.00 93.12 273 LEU A O 1
ATOM 2208 N N . PHE A 1 274 ? 11.247 -1.069 -29.184 1.00 93.81 274 PHE A N 1
ATOM 2209 C CA . PHE A 1 274 ? 12.001 -0.811 -30.412 1.00 93.81 274 PHE A CA 1
ATOM 2210 C C . PHE A 1 274 ? 11.489 -1.660 -31.583 1.00 93.81 274 PHE A C 1
ATOM 2212 O O . PHE A 1 274 ? 11.276 -1.144 -32.680 1.00 93.81 274 PHE A O 1
ATOM 2219 N N . LEU A 1 275 ? 11.196 -2.940 -31.338 1.00 91.31 275 LEU A N 1
ATOM 2220 C CA . LEU A 1 275 ? 10.574 -3.824 -32.325 1.00 91.31 275 LEU A CA 1
ATOM 2221 C C . LEU A 1 275 ? 9.178 -3.326 -32.727 1.00 91.31 275 LEU A C 1
ATOM 2223 O O . LEU A 1 275 ? 8.867 -3.253 -33.915 1.00 91.31 275 LEU A O 1
ATOM 2227 N N . CYS A 1 276 ? 8.354 -2.920 -31.759 1.00 90.06 276 CYS A N 1
ATOM 2228 C CA . CYS A 1 276 ? 7.044 -2.332 -32.035 1.00 90.06 276 CYS A CA 1
ATOM 2229 C C . CYS A 1 276 ? 7.168 -1.026 -32.832 1.00 90.06 276 CYS A C 1
ATOM 2231 O O . CYS A 1 276 ? 6.378 -0.789 -33.739 1.00 90.06 276 CYS A O 1
ATOM 2233 N N . LEU A 1 277 ? 8.164 -0.188 -32.545 1.00 89.62 277 LEU A N 1
ATOM 2234 C CA . LEU A 1 277 ? 8.423 1.026 -33.315 1.00 89.62 277 LEU A CA 1
ATOM 2235 C C . LEU A 1 277 ? 8.776 0.695 -34.771 1.00 89.62 277 LEU A C 1
ATOM 2237 O O . LEU A 1 277 ? 8.167 1.259 -35.679 1.00 89.62 277 LEU A O 1
ATOM 2241 N N . GLY A 1 278 ? 9.692 -0.253 -34.993 1.00 87.81 278 GLY A N 1
ATOM 2242 C CA . GLY A 1 278 ? 10.068 -0.709 -36.334 1.00 87.81 278 GLY A CA 1
ATOM 2243 C C . GLY A 1 278 ? 8.873 -1.248 -37.124 1.00 87.81 278 GLY A C 1
ATOM 2244 O O . GLY A 1 278 ? 8.638 -0.836 -38.259 1.00 87.81 278 GLY A O 1
ATOM 2245 N N . LEU A 1 279 ? 8.050 -2.093 -36.494 1.00 85.25 279 LEU A N 1
ATOM 2246 C CA . LEU A 1 279 ? 6.810 -2.589 -37.095 1.00 85.25 279 LEU A CA 1
ATOM 2247 C C . LEU A 1 279 ? 5.818 -1.460 -37.395 1.00 85.25 279 LEU A C 1
ATOM 2249 O O . LEU A 1 279 ? 5.182 -1.483 -38.443 1.00 85.25 279 LEU A O 1
ATOM 2253 N N . SER A 1 280 ? 5.699 -0.459 -36.519 1.00 84.69 280 SER A N 1
ATOM 2254 C CA . SER A 1 280 ? 4.773 0.666 -36.696 1.00 84.69 280 SER A CA 1
ATOM 2255 C C . SER A 1 280 ? 5.136 1.483 -37.936 1.00 84.69 280 SER A C 1
ATOM 2257 O O . SER A 1 280 ? 4.271 1.730 -38.779 1.00 84.69 280 SER A O 1
ATOM 2259 N N . CYS A 1 281 ? 6.424 1.796 -38.111 1.00 82.31 281 CYS A N 1
ATOM 2260 C CA . CYS A 1 281 ? 6.942 2.513 -39.278 1.00 82.31 281 CYS A CA 1
ATOM 2261 C C . CYS A 1 281 ? 6.701 1.754 -40.595 1.00 82.31 281 CYS A C 1
ATOM 2263 O O . CYS A 1 281 ? 6.398 2.374 -41.612 1.00 82.31 281 CYS A O 1
ATOM 2265 N N . CYS A 1 282 ? 6.779 0.420 -40.573 1.00 76.56 282 CYS A N 1
ATOM 2266 C CA . CYS A 1 282 ? 6.580 -0.422 -41.758 1.00 76.56 282 CYS A CA 1
ATOM 2267 C C . CYS A 1 282 ? 5.113 -0.855 -41.978 1.00 76.56 282 CYS A C 1
ATOM 2269 O O . CYS A 1 282 ? 4.767 -1.350 -43.050 1.00 76.56 282 CYS A O 1
ATOM 2271 N N . SER A 1 283 ? 4.230 -0.676 -40.988 1.00 68.00 283 SER A N 1
ATOM 2272 C CA . SER A 1 283 ? 2.847 -1.184 -41.020 1.00 68.00 283 SER A CA 1
ATOM 2273 C C . SER A 1 283 ? 1.894 -0.387 -41.916 1.00 68.00 283 SER A C 1
ATOM 2275 O O . SER A 1 283 ? 0.936 -0.963 -42.431 1.00 68.00 283 SER A O 1
ATOM 2277 N N . GLY A 1 284 ? 2.155 0.907 -42.139 1.00 65.44 284 GLY A N 1
ATOM 2278 C CA . GLY A 1 284 ? 1.332 1.760 -43.005 1.00 65.4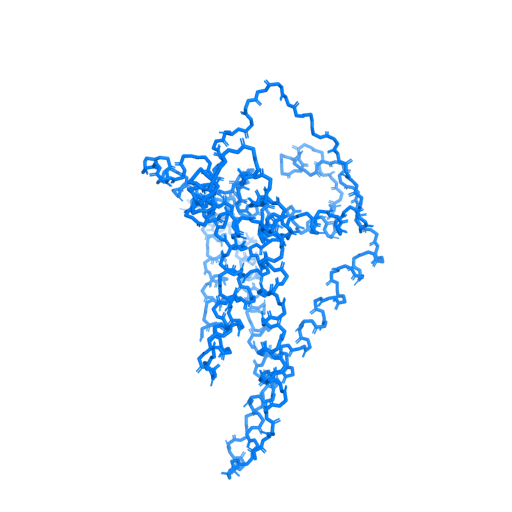4 284 GLY A CA 1
ATOM 2279 C C . GLY A 1 284 ? 1.247 1.234 -44.447 1.00 65.44 284 GLY A C 1
ATOM 2280 O O . GLY A 1 284 ? 0.137 1.012 -44.930 1.00 65.44 284 GLY A O 1
ATOM 2281 N N . PRO A 1 285 ? 2.387 0.957 -45.112 1.00 65.88 285 PRO A N 1
ATOM 2282 C CA . PRO A 1 285 ? 2.403 0.383 -46.461 1.00 65.88 285 PRO A CA 1
ATOM 2283 C C . PRO A 1 285 ? 2.057 -1.117 -46.522 1.00 65.88 285 PRO A C 1
ATOM 2285 O O . PRO A 1 285 ? 1.408 -1.547 -47.470 1.00 65.88 285 PRO A O 1
ATOM 2288 N N . LEU A 1 286 ? 2.474 -1.923 -45.533 1.00 61.94 286 LEU A N 1
ATOM 2289 C CA . LEU A 1 286 ? 2.371 -3.395 -45.596 1.00 61.94 286 LEU A CA 1
ATOM 2290 C C . LEU A 1 286 ? 1.039 -3.969 -45.086 1.00 61.94 286 LEU A C 1
ATOM 2292 O O . LEU A 1 286 ? 0.614 -5.027 -45.541 1.00 61.94 286 LEU A O 1
ATOM 2296 N N . LEU A 1 287 ? 0.380 -3.313 -44.123 1.00 61.09 287 LEU A N 1
ATOM 2297 C CA . LEU A 1 287 ? -0.770 -3.881 -43.397 1.00 61.09 287 LEU A CA 1
ATOM 2298 C C . LEU A 1 287 ? -2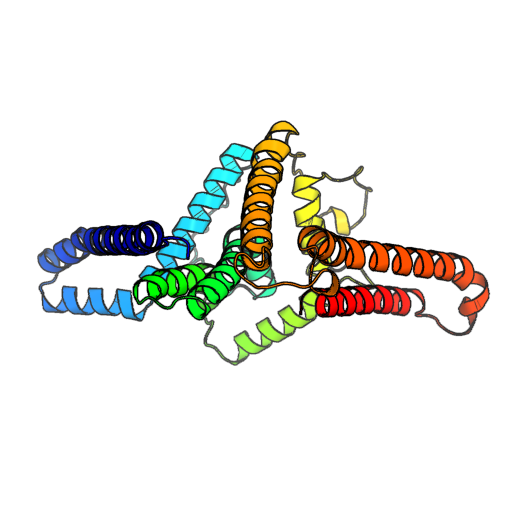.050 -3.039 -43.498 1.00 61.09 287 LEU A C 1
ATOM 2300 O O . LEU A 1 287 ? -3.097 -3.471 -43.004 1.00 61.09 287 LEU A O 1
ATOM 2304 N N . GLY A 1 288 ? -1.998 -1.890 -44.183 1.00 58.91 288 GLY A N 1
ATOM 2305 C CA . GLY A 1 288 ? -3.140 -0.992 -44.389 1.00 58.91 288 GLY A CA 1
ATOM 2306 C C . GLY A 1 288 ? -4.344 -1.638 -45.090 1.00 58.91 288 GLY A C 1
ATOM 2307 O O . GLY A 1 288 ? -5.470 -1.185 -44.898 1.00 58.91 288 GLY A O 1
ATOM 2308 N N . MET A 1 289 ? -4.135 -2.732 -45.835 1.00 56.72 289 MET A N 1
ATOM 2309 C CA . MET A 1 289 ? -5.206 -3.450 -46.541 1.00 56.72 289 MET A CA 1
ATOM 2310 C C . MET A 1 289 ? -5.830 -4.611 -45.745 1.00 56.72 289 MET A C 1
ATOM 2312 O O . MET A 1 289 ? -6.996 -4.922 -45.966 1.00 56.72 289 MET A O 1
ATOM 2316 N N . CYS A 1 290 ? -5.104 -5.240 -44.809 1.00 60.41 290 CYS A N 1
ATOM 2317 C CA . CYS A 1 290 ? -5.535 -6.503 -44.184 1.00 60.41 290 CYS A CA 1
ATOM 2318 C C . CYS A 1 290 ? -5.975 -6.353 -42.713 1.00 60.41 290 CYS A C 1
ATOM 2320 O O . CYS A 1 290 ? -6.898 -7.030 -42.265 1.00 60.41 290 CYS A O 1
ATOM 2322 N N . CYS A 1 291 ? -5.386 -5.420 -41.952 1.00 61.97 291 CYS A N 1
ATOM 2323 C CA . CYS A 1 291 ? -5.591 -5.353 -40.500 1.00 61.97 291 CYS A CA 1
ATOM 2324 C C . CYS A 1 291 ? -5.859 -3.920 -40.010 1.00 61.97 291 CYS A C 1
ATOM 2326 O O . CYS A 1 291 ? -4.954 -3.205 -39.596 1.00 61.97 291 CYS A O 1
ATOM 2328 N N . LYS A 1 292 ? -7.133 -3.508 -39.929 1.00 67.75 292 LYS A N 1
ATOM 2329 C CA . LYS A 1 292 ? -7.529 -2.160 -39.445 1.00 67.75 292 LYS A CA 1
ATOM 2330 C C . LYS A 1 292 ? -7.229 -1.883 -37.955 1.00 67.75 292 LYS A C 1
ATOM 2332 O O . LYS A 1 292 ? -7.492 -0.784 -37.476 1.00 67.75 292 LYS A O 1
ATOM 2337 N N . LYS A 1 293 ? -6.727 -2.866 -37.193 1.00 74.88 293 LYS A N 1
ATOM 2338 C CA . LYS A 1 293 ? -6.463 -2.770 -35.739 1.00 74.88 293 LYS A CA 1
ATOM 2339 C C . LYS A 1 293 ? -4.999 -3.025 -35.346 1.00 74.88 293 LYS A C 1
ATOM 2341 O O . LYS A 1 293 ? -4.745 -3.301 -34.175 1.00 74.88 293 LYS A O 1
ATOM 2346 N N . THR A 1 294 ? -4.045 -2.914 -36.273 1.00 79.69 294 THR A N 1
ATOM 2347 C CA . THR A 1 294 ? -2.604 -3.135 -36.011 1.00 79.69 294 THR A CA 1
ATOM 2348 C C . THR A 1 294 ? -2.101 -2.397 -34.770 1.00 79.69 294 THR A C 1
ATOM 2350 O O . THR A 1 294 ? -1.542 -3.032 -33.882 1.00 79.69 294 THR A O 1
ATOM 2353 N N . GLY A 1 295 ? -2.399 -1.101 -34.631 1.00 81.06 295 GLY A N 1
ATOM 2354 C CA . GLY A 1 295 ? -1.973 -0.310 -33.467 1.00 81.06 295 GLY A CA 1
ATOM 2355 C C . GLY A 1 295 ? -2.493 -0.845 -32.126 1.00 81.06 295 GLY A C 1
ATOM 2356 O O . GLY A 1 295 ? -1.743 -0.939 -31.159 1.00 81.06 295 GLY A O 1
ATOM 2357 N N . SER A 1 296 ? -3.754 -1.290 -32.075 1.00 82.62 296 SER A N 1
ATOM 2358 C CA . SER A 1 296 ? -4.331 -1.887 -30.863 1.00 82.62 296 SER A CA 1
ATOM 2359 C C . SER A 1 296 ? -3.685 -3.222 -30.508 1.00 82.62 296 SER A C 1
ATOM 2361 O O . SER A 1 296 ? -3.534 -3.525 -29.326 1.00 82.62 296 SER A O 1
ATOM 2363 N N . VAL A 1 297 ? -3.365 -4.036 -31.518 1.00 85.50 297 VAL A N 1
ATOM 2364 C CA . VAL A 1 297 ? -2.731 -5.347 -31.328 1.00 85.50 297 VAL A CA 1
ATOM 2365 C C . VAL A 1 297 ? -1.299 -5.161 -30.837 1.00 85.50 297 VAL A C 1
ATOM 2367 O O . VAL A 1 297 ? -0.903 -5.811 -29.878 1.00 85.50 297 VAL A O 1
ATOM 2370 N N . MET A 1 298 ? -0.556 -4.218 -31.416 1.00 86.19 298 MET A N 1
ATOM 2371 C CA . MET A 1 298 ? 0.814 -3.906 -31.005 1.00 86.19 298 MET A CA 1
ATOM 2372 C C . MET A 1 298 ? 0.882 -3.342 -29.583 1.00 86.19 298 MET A C 1
ATOM 2374 O O . MET A 1 298 ? 1.713 -3.784 -28.795 1.00 86.19 298 MET A O 1
ATOM 2378 N N . ALA A 1 299 ? -0.022 -2.427 -29.220 1.00 84.62 299 ALA A N 1
ATOM 2379 C CA . ALA A 1 299 ? -0.113 -1.920 -27.850 1.00 84.62 299 ALA A CA 1
ATOM 2380 C C . ALA A 1 299 ? -0.466 -3.037 -26.850 1.00 84.62 299 ALA A C 1
ATOM 2382 O O . ALA A 1 299 ? 0.098 -3.106 -25.756 1.00 84.62 299 ALA A O 1
ATOM 2383 N N . GLY A 1 300 ? -1.381 -3.939 -27.224 1.00 87.50 300 GLY A N 1
ATOM 2384 C CA . GLY A 1 300 ? -1.722 -5.120 -26.428 1.00 87.50 300 GLY A CA 1
ATOM 2385 C C . GLY A 1 300 ? -0.543 -6.077 -26.254 1.00 87.50 300 GLY A C 1
ATOM 2386 O O . GLY A 1 300 ? -0.287 -6.522 -25.140 1.00 87.50 300 GLY A O 1
ATOM 2387 N N . PHE A 1 301 ? 0.201 -6.337 -27.330 1.00 89.56 301 PHE A N 1
ATOM 2388 C CA . PHE A 1 301 ? 1.396 -7.177 -27.321 1.00 89.56 301 PHE A CA 1
ATOM 2389 C C . PHE A 1 301 ? 2.489 -6.598 -26.420 1.00 89.56 301 PHE A C 1
ATOM 2391 O O . PHE A 1 301 ? 2.943 -7.285 -25.511 1.00 89.56 301 PHE A O 1
ATOM 2398 N N . ALA A 1 302 ? 2.854 -5.325 -26.606 1.00 90.56 302 ALA A N 1
ATOM 2399 C CA . ALA A 1 302 ? 3.875 -4.671 -25.789 1.00 90.56 302 ALA A CA 1
ATOM 2400 C C . ALA A 1 302 ? 3.509 -4.693 -24.296 1.00 90.56 302 ALA A C 1
ATOM 2402 O O . ALA A 1 302 ? 4.337 -5.034 -23.456 1.00 90.56 302 ALA A O 1
ATOM 2403 N N . HIS A 1 303 ? 2.248 -4.395 -23.966 1.00 88.88 303 HIS A N 1
ATOM 2404 C CA . HIS A 1 303 ? 1.770 -4.454 -22.587 1.00 88.88 303 HIS A CA 1
ATOM 2405 C C . HIS A 1 303 ? 1.784 -5.882 -22.020 1.00 88.88 303 HIS A C 1
ATOM 2407 O O . HIS A 1 303 ? 2.242 -6.090 -20.900 1.00 88.88 303 HIS A O 1
ATOM 2413 N N . GLY A 1 304 ? 1.309 -6.866 -22.789 1.00 90.81 304 GLY A N 1
ATOM 2414 C CA . GLY A 1 304 ? 1.278 -8.267 -22.371 1.00 90.81 304 GLY A CA 1
ATOM 2415 C C . GLY A 1 304 ? 2.673 -8.828 -22.106 1.00 90.81 304 GLY A C 1
ATOM 2416 O O . GLY A 1 304 ? 2.886 -9.459 -21.073 1.00 90.81 304 GLY A O 1
ATOM 2417 N N . VAL A 1 305 ? 3.635 -8.542 -22.990 1.00 93.06 305 VAL A N 1
ATOM 2418 C CA . VAL A 1 305 ? 5.034 -8.949 -22.798 1.00 93.06 305 VAL A CA 1
ATOM 2419 C C . VAL A 1 305 ? 5.616 -8.301 -21.546 1.00 93.06 305 VAL A C 1
ATOM 2421 O O . VAL A 1 305 ? 6.173 -9.018 -20.721 1.00 93.06 305 VAL A O 1
ATOM 2424 N N . ALA A 1 306 ? 5.416 -6.995 -21.344 1.00 91.19 306 ALA A N 1
ATOM 2425 C CA . ALA A 1 306 ? 5.925 -6.303 -20.159 1.00 91.19 306 ALA A CA 1
ATOM 2426 C C . ALA A 1 306 ? 5.402 -6.917 -18.850 1.00 91.19 306 ALA A C 1
ATOM 2428 O O . ALA A 1 306 ? 6.172 -7.128 -17.911 1.00 91.19 306 ALA A O 1
ATOM 2429 N N . VAL A 1 307 ? 4.110 -7.265 -18.795 1.00 90.06 307 VAL A N 1
ATOM 2430 C CA . VAL A 1 307 ? 3.504 -7.929 -17.628 1.00 90.06 307 VAL A CA 1
ATOM 2431 C C . VAL A 1 307 ? 4.116 -9.312 -17.398 1.00 90.06 307 VAL A C 1
ATOM 2433 O O . VAL A 1 307 ? 4.516 -9.615 -16.277 1.00 90.06 307 VAL A O 1
ATOM 2436 N N . VAL A 1 308 ? 4.224 -10.142 -18.439 1.00 93.44 308 VAL A N 1
ATOM 2437 C CA . VAL A 1 308 ? 4.783 -11.501 -18.325 1.00 93.44 308 VAL A CA 1
ATOM 2438 C C . VAL A 1 308 ? 6.249 -11.461 -17.897 1.00 93.44 308 VAL A C 1
ATOM 2440 O O . VAL A 1 308 ? 6.635 -12.191 -16.989 1.00 93.44 308 VAL A O 1
ATOM 2443 N N . VAL A 1 309 ? 7.056 -10.586 -18.497 1.00 93.31 309 VAL A N 1
ATOM 2444 C CA . VAL A 1 309 ? 8.477 -10.426 -18.162 1.00 93.31 309 VAL A CA 1
ATOM 2445 C C . VAL A 1 309 ? 8.639 -10.005 -16.703 1.00 93.31 309 VAL A C 1
ATOM 2447 O O . VAL A 1 309 ? 9.414 -10.622 -15.977 1.00 93.31 309 VAL A O 1
ATOM 2450 N N . HIS A 1 310 ? 7.872 -9.019 -16.233 1.00 89.38 310 HIS A N 1
ATOM 2451 C CA . HIS A 1 310 ? 7.926 -8.617 -14.827 1.00 89.38 310 HIS A CA 1
ATOM 2452 C C . HIS A 1 310 ? 7.500 -9.749 -13.883 1.00 89.38 310 HIS A C 1
ATOM 2454 O O . HIS A 1 310 ? 8.133 -9.949 -12.853 1.00 89.38 310 HIS A O 1
ATOM 2460 N N . ILE A 1 311 ? 6.474 -10.527 -14.225 1.00 88.69 311 ILE A N 1
ATOM 2461 C CA . ILE A 1 311 ? 6.063 -11.675 -13.408 1.00 88.69 311 ILE A CA 1
ATOM 2462 C C . ILE A 1 311 ? 7.181 -12.728 -13.342 1.00 88.69 311 ILE A C 1
ATOM 2464 O O . ILE A 1 311 ? 7.499 -13.201 -12.259 1.00 88.69 311 ILE A O 1
ATOM 2468 N N . LEU A 1 312 ? 7.815 -13.060 -14.469 1.00 89.69 312 LEU A N 1
ATOM 2469 C CA . LEU A 1 312 ? 8.852 -14.096 -14.532 1.00 89.69 312 LEU A CA 1
ATOM 2470 C C . LEU A 1 312 ? 10.145 -13.731 -13.792 1.00 89.69 312 LEU A C 1
ATOM 2472 O O . LEU A 1 312 ? 10.811 -14.620 -13.279 1.00 89.69 312 LEU A O 1
ATOM 2476 N N . PHE A 1 313 ? 10.530 -12.454 -13.758 1.00 87.31 313 PHE A N 1
ATOM 2477 C CA . PHE A 1 313 ? 11.771 -12.029 -13.096 1.00 87.31 313 PHE A CA 1
ATOM 2478 C C . PHE A 1 313 ? 11.641 -11.843 -11.578 1.00 87.31 313 PHE A C 1
ATOM 2480 O O . PHE A 1 313 ? 12.662 -11.816 -10.887 1.00 87.31 313 PHE A O 1
ATOM 2487 N N . PHE A 1 314 ? 10.415 -11.679 -11.071 1.00 78.12 314 PHE A N 1
ATOM 2488 C CA . PHE A 1 314 ? 10.133 -11.405 -9.657 1.00 78.12 314 PHE A CA 1
ATOM 2489 C C . PHE A 1 314 ? 9.384 -12.545 -8.933 1.00 78.12 314 PHE A C 1
ATOM 2491 O O . PHE A 1 314 ? 9.072 -12.389 -7.751 1.00 78.12 314 PHE A O 1
ATOM 2498 N N . ILE A 1 315 ? 9.125 -13.671 -9.612 1.00 66.56 315 ILE A N 1
ATOM 2499 C CA . ILE A 1 315 ? 8.757 -14.977 -9.027 1.00 66.56 315 ILE A CA 1
ATOM 2500 C C . ILE A 1 315 ? 10.024 -15.822 -8.882 1.00 66.56 315 ILE A C 1
ATOM 2502 O O . ILE A 1 315 ? 10.187 -16.440 -7.807 1.00 66.56 315 ILE A O 1
#

Nearest PDB structures (foldseek):
  8jzn-assembly1_A  TM=8.424E-01  e=1.382E-16  Saccharomyces cerevisiae

Secondary structure (DSSP, 8-state):
----HHHHHHHHHHHHHHHHHHHHHHHHHHHHHHHHHHHHHHHHHHHHHHHTTHHHHHHHHHHHHHHHHHHHHHH---------SS-------HHHHHHHHIIIIIHHHHHHHHHHHHHHHHS--TTHHHHHHHHHHHHHHHHHTSTTTT-HHHHHHHHHHHHHHHHTTSSS--SSSHHHHHHHHHHHHH--SS--TT-TTTGGGTT-PPPPHHHHIIIIIHHHHHHHHHHHHHHHHHTS-TT----GGG---HHHHHHHHHHHHHHHHHHHHHHHHHHHHHHHHHHTTT-TTHHHHHHHHHHHHHHHHHHHHH-

Radius of gyration: 25.1 Å; Cα contacts (8 Å, |Δi|>4): 191; chains: 1; bounding box: 60×49×81 Å

Mean predicted aligned error: 8.29 Å

InterPro domains:
  IPR003440 Glycosyl transferase 48 domain [PF02364] (1-286)

Foldseek 3Di:
DDPCVVVVVVLVVVLVVVVVVVVVVCVVVLVVCCVPPNDVVSVVVVVVCVVLVVVLLVLQVVLVVVLVVLCCVLQNDDDDDDPDPDDPQDFDFPLVLCLVLVVRFQVVLVVVLVVLVVVCVVDNDPSSVVVVSSSCSSNCVSQSVRPPSVVPVRVVVSVVVNVVQAVPCLQHHDCSHPVLSVVQVVCLAVNDDPDDPPDPSCVVNPPRDHGDPVSSCVVPVVVVVVVVVVVLCVQCVVLVCPPDPDDPVRDDDSVVLVCCLPCVLVVVLVVLVVVLVVCVVVCVVPPVPPDPCSSVVSSVVSVVSSVVSNVVSVD

Sequence (315 aa):
CYNFHPAIDWVRRYTLSIFIVFWIAFVPIVVQELIERGLWKATQRFFRHILSLSPMFEVFAGQIYSSALLSDLAVGGARYISTGRGFATSRIPFSILYSRFAGSAIYMGSRSMLMLLFGTVAHWQAPLLWFWASLSSLIFAPFVFNPHQFAWEDFFLDYRDYIRWLSRGNNKYHRNSWIGYVRMSRSRITGFKRKLVGDESEKSAGDASRAHRTNLITAEIIPCAIYAAGCFIAFTFINAQTGVKTTDNDKVNSALRIIICTLAPIVIDIGVLFLCLGLSCCSGPLLGMCCKKTGSVMAGFAHGVAVVVHILFFI